Protein 8B87 (pdb70)

Foldseek 3Di:
DCQVQKDKFKFQAPVFQQWDKDFAQPHDHPDDPDRFIFTQGGHPPGRCVVRPDDGGWTWQDWQRRGRRRGGPVSVVVSVVPRPRMIITITHDDD/DCPVQKDKFKFQQDCHQQWDWDFAAPGDHPDDPDRFIFTQGGHCPGRCVVRPHDGGWTWADWQHRGRRRGGPVSVVVSRVPRPRMIIIMTHDD/DDDDDDDDD/DDDDDDDDD

Radius of gyration: 19.65 Å; Cα contacts (8 Å, |Δi|>4): 492; chains: 4; bounding box: 48×25×51 Å

Solvent-accessible surface area: 10603 Å² total; per-residue (Å²): 46,10,92,98,98,23,58,71,25,62,0,119,39,186,83,39,0,11,0,5,0,3,2,0,90,36,0,47,24,78,110,51,17,35,19,13,0,4,0,24,84,29,21,167,153,11,32,0,35,221,26,30,6,119,86,26,2,24,2,6,40,0,60,72,72,73,2,101,38,9,80,11,88,71,0,11,111,14,0,155,67,19,37,104,43,0,100,0,60,0,21,34,113,196,40,9,104,97,86,31,67,78,27,79,0,74,62,52,191,55,0,14,0,5,0,12,1,0,86,41,0,29,23,77,107,39,15,35,15,14,0,3,0,24,84,29,22,94,158,11,38,0,34,229,33,30,5,160,82,24,3,25,2,7,36,1,64,60,70,74,2,112,54,9,78,11,87,69,0,10,109,14,0,152,66,22,36,108,53,0,100,0,81,0,26,56,185,151,77,76,153,95,82,28,136,27,152,67,76,186,92,113,26,127,26

Structure (mmCIF, N/CA/C/O backbone):
data_8B87
#
_entry.id   8B87
#
_cell.length_a   74.620
_cell.length_b   31.140
_cell.length_c   91.760
_cell.angle_alpha   90.000
_cell.angle_beta   107.560
_cell.angle_gamma   90.000
#
_symmetry.space_group_name_H-M   'C 1 2 1'
#
loop_
_entity.id
_entity.type
_entity.pdbx_description
1 polymer 'Protein scribble homolog'
2 polymer 'Protein E6'
3 non-polymer beta-D-talopyranose
4 non-polymer DI(HYDROXYETHYL)ETHER
5 non-polymer 'AMMONIUM ION'
6 water water
#
loop_
_atom_site.group_PDB
_atom_site.id
_atom_site.type_symbol
_atom_site.label_atom_id
_atom_site.label_alt_id
_atom_site.label_comp_id
_atom_site.label_asym_id
_atom_site.label_entity_id
_atom_site.label_seq_id
_atom_site.pdbx_PDB_ins_code
_atom_site.Cartn_x
_atom_site.Cartn_y
_atom_site.Cartn_z
_atom_site.occupancy
_atom_site.B_iso_or_equiv
_atom_site.auth_seq_id
_atom_site.auth_comp_id
_atom_site.auth_asym_id
_atom_site.auth_atom_id
_atom_site.pdbx_PDB_model_num
ATOM 1 N N . ARG A 1 26 ? -27.59966 -4.24578 18.70047 1.000 41.80518 721 ARG A N 1
ATOM 2 C CA . ARG A 1 26 ? -27.18338 -4.51785 17.32791 1.000 47.11498 721 ARG A CA 1
ATOM 3 C C . ARG A 1 26 ? -28.37682 -4.88630 16.44911 1.000 46.60925 721 ARG A C 1
ATOM 4 O O . ARG A 1 26 ? -29.33922 -5.49207 16.92193 1.000 41.22733 721 ARG A O 1
ATOM 24 N N . ILE A 1 27 ? -28.31287 -4.51896 15.16963 1.000 43.40103 722 ILE A N 1
ATOM 25 C CA . ILE A 1 27 ? -29.33035 -4.88858 14.18548 1.000 37.39133 722 ILE A CA 1
ATOM 26 C C . ILE A 1 27 ? -28.57553 -5.44370 12.98333 1.000 43.83128 722 ILE A C 1
ATOM 27 O O . ILE A 1 27 ? -28.31593 -4.72782 12.00948 1.000 41.81413 722 ILE A O 1
ATOM 43 N N . GLU A 1 28 ? -28.29078 -6.74546 12.99892 1.000 48.89541 723 GLU A N 1
ATOM 44 C CA . GLU A 1 28 ? -27.44499 -7.30821 11.95305 1.000 49.25590 723 GLU A CA 1
ATOM 45 C C . GLU A 1 28 ? -28.16131 -7.35231 10.61110 1.000 47.34328 723 GLU A C 1
ATOM 46 O O . GLU A 1 28 ? -27.51248 -7.26324 9.56319 1.000 46.74027 723 GLU A O 1
ATOM 58 N N . GLU A 1 29 ? -29.49047 -7.46866 10.61940 1.000 42.44989 724 GLU A N 1
ATOM 59 C CA . GLU A 1 29 ? -30.23789 -7.49757 9.37000 1.000 47.50462 724 GLU A CA 1
ATOM 60 C C . GLU A 1 29 ? -30.17713 -6.16862 8.62371 1.000 44.79711 724 GLU A C 1
ATOM 61 O O . GLU A 1 29 ? -30.46294 -6.13764 7.42222 1.000 45.46996 724 GLU A O 1
ATOM 73 N N . GLU A 1 30 ? -29.80501 -5.08002 9.29923 1.000 36.54177 725 GLU A N 1
ATOM 74 C CA . GLU A 1 30 ? -29.75285 -3.75641 8.69512 1.000 36.88039 725 GLU A CA 1
ATOM 75 C C . GLU A 1 30 ? -28.33294 -3.31146 8.37051 1.000 35.53738 725 GLU A C 1
ATOM 76 O O . GLU A 1 30 ? -28.12955 -2.16147 7.96865 1.000 35.78637 725 GLU A O 1
ATOM 88 N N . GLU A 1 31 ? -27.35174 -4.18853 8.52858 1.000 32.64356 726 GLU A N 1
ATOM 89 C CA . GLU A 1 31 ? -25.97013 -3.77404 8.36932 1.000 32.33710 726 GLU A CA 1
ATOM 90 C C . GLU A 1 31 ? -25.58357 -3.74291 6.89669 1.000 32.56532 726 GLU A C 1
ATOM 91 O O . GLU A 1 31 ? -26.18960 -4.39872 6.04515 1.000 35.16954 726 GLU A O 1
ATOM 103 N N . LEU A 1 32 ? -24.56263 -2.94850 6.60706 1.000 29.95804 727 LEU A N 1
ATOM 104 C CA . LEU A 1 32 ? -24.02763 -2.79950 5.26781 1.000 30.45979 727 LEU A CA 1
ATOM 105 C C . LEU A 1 32 ? -22.64748 -3.43138 5.20303 1.000 32.54231 727 LEU A C 1
ATOM 106 O O . LEU A 1 32 ? -21.93097 -3.49769 6.20545 1.000 28.47764 727 LEU A O 1
ATOM 122 N N . THR A 1 33 ? -22.27347 -3.87338 4.00836 1.000 28.63445 728 THR A N 1
ATOM 123 C CA . THR A 1 33 ? -20.94222 -4.40264 3.74766 1.000 25.96786 728 THR A CA 1
ATOM 124 C C . THR A 1 33 ? -20.30967 -3.53610 2.67045 1.000 32.04072 728 THR A C 1
ATOM 125 O O . THR A 1 33 ? -20.83896 -3.43471 1.55739 1.000 30.13801 728 THR A O 1
ATOM 136 N N . LEU A 1 34 ? -19.20867 -2.88198 3.02370 1.000 24.40555 729 LEU A N 1
ATOM 137 C CA . LEU A 1 34 ? -18.46168 -2.01140 2.13067 1.000 30.02296 729 LEU A CA 1
ATOM 138 C C . LEU A 1 34 ? -17.04446 -2.54953 1.99541 1.000 38.98076 729 LEU A C 1
ATOM 139 O O . LEU A 1 34 ? -16.42483 -2.94092 2.98956 1.000 35.67202 729 LEU A O 1
ATOM 155 N N . THR A 1 35 ? -16.53323 -2.56652 0.76609 1.000 27.86961 730 THR A N 1
ATOM 156 C CA . THR A 1 35 ? -15.20450 -3.08826 0.46909 1.000 36.86241 730 THR A CA 1
ATOM 157 C C . THR A 1 35 ? -14.29474 -1.95074 0.02086 1.000 37.14531 730 THR A C 1
ATOM 158 O O . THR A 1 35 ? -14.51620 -1.35403 -1.03868 1.000 33.47728 730 THR A O 1
ATOM 169 N N . ILE A 1 36 ? -13.25479 -1.68294 0.80635 1.000 33.31120 731 ILE A N 1
ATOM 170 C CA . ILE A 1 36 ? -12.28134 -0.64488 0.49430 1.000 31.31513 731 ILE A CA 1
ATOM 171 C C . ILE A 1 36 ? -11.11676 -1.31978 -0.21536 1.000 35.13976 731 ILE A C 1
ATOM 172 O O . ILE A 1 36 ? -10.49648 -2.23982 0.32987 1.000 35.44812 731 ILE A O 1
ATOM 188 N N . LEU A 1 37 ? -10.81846 -0.86082 -1.42738 1.000 35.37486 732 LEU A N 1
ATOM 189 C CA . LEU A 1 37 ? -9.69293 -1.38974 -2.19544 1.000 36.01875 732 LEU A CA 1
ATOM 190 C C . LEU A 1 37 ? -8.50173 -0.48262 -1.93351 1.000 44.61746 732 LEU A C 1
ATOM 191 O O . LEU A 1 37 ? -8.35948 0.57675 -2.55167 1.000 46.58198 732 LEU A O 1
ATOM 207 N N . ARG A 1 38 ? -7.65713 -0.88434 -0.98319 1.000 50.13648 733 ARG A N 1
ATOM 208 C CA . ARG A 1 38 ? -6.46922 -0.11238 -0.65091 1.000 55.06672 733 ARG A CA 1
ATOM 209 C C . ARG A 1 38 ? -5.58234 0.01581 -1.88311 1.000 52.00451 733 ARG A C 1
ATOM 210 O O . ARG A 1 38 ? -5.33877 -0.96758 -2.58808 1.000 58.11182 733 ARG A O 1
ATOM 231 N N . GLN A 1 39 ? -5.09217 1.22224 -2.14297 1.000 55.14104 734 GLN A N 1
ATOM 232 C CA . GLN A 1 39 ? -4.23427 1.43433 -3.30613 1.000 70.79742 734 GLN A CA 1
ATOM 233 C C . GLN A 1 39 ? -2.77676 1.11986 -2.96972 1.000 63.65151 734 GLN A C 1
ATOM 234 O O . GLN A 1 39 ? -2.21053 1.67962 -2.03085 1.000 59.54553 734 GLN A O 1
ATOM 248 N N . GLY A 1 41 ? -1.19826 0.79919 1.42741 1.000 64.96664 736 GLY A N 1
ATOM 249 C CA . GLY A 1 41 ? -1.34549 1.76195 2.50154 1.000 66.60499 736 GLY A CA 1
ATOM 250 C C . GLY A 1 41 ? -2.34761 2.85585 2.18665 1.000 64.22845 736 GLY A C 1
ATOM 251 O O . GLY A 1 41 ? -2.43265 3.32467 1.05168 1.000 67.54614 736 GLY A O 1
ATOM 255 N N . GLY A 1 42 ? -3.11635 3.25561 3.19771 1.000 50.22848 737 GLY A N 1
ATOM 256 C CA . GLY A 1 42 ? -4.01577 4.38390 3.07134 1.000 43.21925 737 GLY A CA 1
ATOM 257 C C . GLY A 1 42 ? -5.46534 4.00634 2.85094 1.000 39.08546 737 GLY A C 1
ATOM 258 O O . GLY A 1 42 ? -5.86070 3.67770 1.72894 1.000 41.64484 737 GLY A O 1
ATOM 262 N N . LEU A 1 43 ? -6.27080 4.04836 3.91428 1.000 40.44050 738 LEU A N 1
ATOM 263 C CA . LEU A 1 43 ? -7.70097 3.79482 3.80297 1.000 35.05610 738 LEU A CA 1
ATOM 264 C C . LEU A 1 43 ? -8.52119 5.07403 3.71250 1.000 32.26893 738 LEU A C 1
ATOM 265 O O . LEU A 1 43 ? -9.66192 5.02916 3.23960 1.000 35.66775 738 LEU A O 1
ATOM 281 N N . GLY A 1 44 ? -7.96714 6.20424 4.13620 1.000 30.30259 739 GLY A N 1
ATOM 282 C CA . GLY A 1 44 ? -8.69163 7.45936 4.07132 1.000 26.70230 739 GLY A CA 1
ATOM 283 C C . GLY A 1 44 ? -9.81684 7.56370 5.07595 1.000 31.36572 739 GLY A C 1
ATOM 284 O O . GLY A 1 44 ? -10.90622 8.04368 4.73386 1.000 27.63642 739 GLY A O 1
ATOM 288 N N . ILE A 1 45 ? -9.58370 7.11124 6.30893 1.000 31.26528 740 ILE A N 1
ATOM 289 C CA . ILE A 1 45 ? -10.55899 7.19869 7.38432 1.000 27.76516 740 ILE A CA 1
ATOM 290 C C . ILE A 1 45 ? -9.82621 7.48397 8.68854 1.000 31.26758 740 ILE A C 1
ATOM 291 O O . ILE A 1 45 ? -8.60317 7.36696 8.78690 1.000 25.39142 740 ILE A O 1
ATOM 307 N N . SER A 1 46 ? -10.60481 7.86454 9.69224 1.000 25.31131 741 SER A N 1
ATOM 308 C CA . SER A 1 46 ? -10.17445 7.88302 11.08182 1.000 26.16379 741 SER A CA 1
ATOM 309 C C . SER A 1 46 ? -11.24072 7.15273 11.88201 1.000 31.31982 741 SER A C 1
ATOM 310 O O . SER A 1 46 ? -12.43547 7.28461 11.59521 1.000 27.66664 741 SER A O 1
ATOM 318 N N . ILE A 1 47 ? -10.80765 6.33439 12.83452 1.000 27.09371 742 ILE A N 1
ATOM 319 C CA . ILE A 1 47 ? -11.72759 5.63451 13.71898 1.000 26.13764 742 ILE A CA 1
ATOM 320 C C . ILE A 1 47 ? -11.58175 6.20182 15.12297 1.000 30.48711 742 ILE A C 1
ATOM 321 O O . ILE A 1 47 ? -10.52595 6.71780 15.50852 1.000 22.04597 742 ILE A O 1
ATOM 337 N N . ALA A 1 48 ? -12.65930 6.09190 15.89298 1.000 26.62894 743 ALA A N 1
ATOM 338 C CA . ALA A 1 48 ? -12.69249 6.57538 17.26250 1.000 32.18625 743 ALA A CA 1
ATOM 339 C C . ALA A 1 48 ? -13.54171 5.62359 18.08753 1.000 25.49765 743 ALA A C 1
ATOM 340 O O . ALA A 1 48 ? -14.37686 4.88737 17.55703 1.000 27.85782 743 ALA A O 1
ATOM 347 N N . GLY A 1 49 ? -13.30563 5.63246 19.39097 1.000 26.45868 744 GLY A N 1
ATOM 348 C CA . GLY A 1 49 ? -14.06693 4.81579 20.30638 1.000 27.42811 744 GLY A CA 1
ATOM 349 C C . GLY A 1 49 ? -13.36810 3.51802 20.65344 1.000 35.04833 744 GLY A C 1
ATOM 350 O O . GLY A 1 49 ? -12.16187 3.34492 20.46412 1.000 31.22335 744 GLY A O 1
ATOM 354 N N . GLY A 1 50 ? -14.16449 2.57651 21.15083 1.000 31.02655 745 GLY A N 1
ATOM 355 C CA . GLY A 1 50 ? -13.64155 1.29327 21.56739 1.000 33.08162 745 GLY A CA 1
ATOM 356 C C . GLY A 1 50 ? -13.97341 0.96765 23.00708 1.000 35.28427 745 GLY A C 1
ATOM 357 O O . GLY A 1 50 ? -14.28053 1.86072 23.80251 1.000 32.10354 745 GLY A O 1
ATOM 361 N N . LYS A 1 51 ? -13.91511 -0.31470 23.35043 1.000 35.09702 746 LYS A N 1
ATOM 362 C CA . LYS A 1 51 ? -14.25733 -0.74778 24.69738 1.000 36.82628 746 LYS A CA 1
ATOM 363 C C . LYS A 1 51 ? -13.37335 -0.02296 25.70264 1.000 43.06498 746 LYS A C 1
ATOM 364 O O . LYS A 1 51 ? -12.14426 -0.11634 25.63779 1.000 35.24061 746 LYS A O 1
ATOM 383 N N . GLY A 1 52 ? -13.99237 0.70291 26.63181 1.000 40.70319 747 GLY A N 1
ATOM 384 C CA . GLY A 1 52 ? -13.25331 1.41478 27.65160 1.000 45.34425 747 GLY A CA 1
ATOM 385 C C . GLY A 1 52 ? -12.77840 2.80255 27.27252 1.000 43.71967 747 GLY A C 1
ATOM 386 O O . GLY A 1 52 ? -12.32954 3.54570 28.15472 1.000 43.97684 747 GLY A O 1
ATOM 390 N N . SER A 1 53 ? -12.84389 3.17554 25.99757 1.000 35.01114 748 SER A N 1
ATOM 391 C CA . SER A 1 53 ? -12.45399 4.51503 25.59008 1.000 36.00903 748 SER A CA 1
ATOM 392 C C . SER A 1 53 ? -13.60561 5.49669 25.80544 1.000 38.71470 748 SER A C 1
ATOM 393 O O . SER A 1 53 ? -14.74462 5.11448 26.08938 1.000 35.94995 748 SER A O 1
ATOM 401 N N . THR A 1 54 ? -13.29522 6.77883 25.65991 1.000 39.03945 749 THR A N 1
ATOM 402 C CA . THR A 1 54 ? -14.32634 7.80958 25.64915 1.000 36.60625 749 THR A CA 1
ATOM 403 C C . THR A 1 54 ? -15.31154 7.51803 24.51924 1.000 34.96155 749 THR A C 1
ATOM 404 O O . THR A 1 54 ? -14.88968 7.39905 23.35913 1.000 31.74449 749 THR A O 1
ATOM 415 N N . PRO A 1 55 ? -16.60948 7.37941 24.80172 1.000 34.78509 750 PRO A N 1
ATOM 416 C CA . PRO A 1 55 ? -17.55132 6.99478 23.74058 1.000 34.31405 750 PRO A CA 1
ATOM 417 C C . PRO A 1 55 ? -17.65226 8.03933 22.63801 1.000 28.83096 750 PRO A C 1
ATOM 418 O O . PRO A 1 55 ? -17.63476 9.24556 22.88960 1.000 37.35149 750 PRO A O 1
ATOM 429 N N . TYR A 1 56 ? -17.78329 7.55521 21.40027 1.000 33.30620 751 TYR A N 1
ATOM 430 C CA . TYR A 1 56 ? -17.98856 8.45533 20.26915 1.000 35.86683 751 TYR A CA 1
ATOM 431 C C . TYR A 1 56 ? -19.32281 9.18243 20.38058 1.000 39.43052 751 TYR A C 1
ATOM 432 O O . TYR A 1 56 ? -19.42294 10.36487 20.03045 1.000 34.65577 751 TYR A O 1
ATOM 450 N N . LYS A 1 57 ? -20.35298 8.49683 20.87839 1.000 29.98728 752 LYS A N 1
ATOM 451 C CA . LYS A 1 57 ? -21.66755 9.08917 21.07575 1.000 38.13132 752 LYS A CA 1
ATOM 452 C C . LYS A 1 57 ? -22.35034 8.39862 22.24814 1.000 33.56565 752 LYS A C 1
ATOM 453 O O . LYS A 1 57 ? -22.26335 7.17549 22.38996 1.000 32.06796 752 LYS A O 1
ATOM 472 N N . GLY A 1 58 ? -23.04244 9.18641 23.06621 1.000 38.87466 753 GLY A N 1
ATOM 473 C CA . GLY A 1 58 ? -23.79463 8.62842 24.17874 1.000 43.17917 753 GLY A CA 1
ATOM 474 C C . GLY A 1 58 ? -22.96295 7.70020 25.03859 1.000 42.67165 753 GLY A C 1
ATOM 475 O O . GLY A 1 58 ? -21.86674 8.04843 25.49371 1.000 40.76276 753 GLY A O 1
ATOM 479 N N . ASP A 1 59 ? -23.50644 6.51245 25.30211 1.000 37.91428 754 ASP A N 1
ATOM 480 C CA . ASP A 1 59 ? -22.81957 5.47697 26.05931 1.000 40.94915 754 ASP A CA 1
ATOM 481 C C . ASP A 1 59 ? -22.26773 4.37788 25.16426 1.000 38.35544 754 ASP A C 1
ATOM 482 O O . ASP A 1 59 ? -21.86791 3.32323 25.66830 1.000 36.93387 754 ASP A O 1
ATOM 491 N N . ASP A 1 60 ? -22.23160 4.60362 23.85337 1.000 35.79887 755 ASP A N 1
ATOM 492 C CA . ASP A 1 60 ? -21.83628 3.57463 22.89848 1.000 33.62353 755 ASP A CA 1
ATOM 493 C C . ASP A 1 60 ? -20.31638 3.52986 22.81218 1.000 32.23025 755 ASP A C 1
ATOM 494 O O . ASP A 1 60 ? -19.68474 4.48505 22.34926 1.000 29.84551 755 ASP A O 1
ATOM 503 N N . GLU A 1 61 ? -19.73047 2.41833 23.26142 1.000 32.91127 756 GLU A N 1
ATOM 504 C CA . GLU A 1 61 ? -18.29367 2.19469 23.20817 1.000 35.71988 756 GLU A CA 1
ATOM 505 C C . GLU A 1 61 ? -17.84278 1.52508 21.91417 1.000 32.51381 756 GLU A C 1
ATOM 506 O O . GLU A 1 61 ? -16.73384 0.98109 21.86151 1.000 27.82252 756 GLU A O 1
ATOM 518 N N . GLY A 1 62 ? -18.67406 1.53646 20.88224 1.000 28.22799 757 GLY A N 1
ATOM 519 C CA . GLY A 1 62 ? -18.30917 0.89993 19.63723 1.000 33.65572 757 GLY A CA 1
ATOM 520 C C . GLY A 1 62 ? -17.24030 1.66783 18.88275 1.000 30.03664 757 GLY A C 1
ATOM 521 O O . GLY A 1 62 ? -16.87122 2.79572 19.21241 1.000 27.67603 757 GLY A O 1
ATOM 525 N N . ILE A 1 63 ? -16.73187 1.02286 17.83943 1.000 30.58126 758 ILE A N 1
ATOM 526 C CA . ILE A 1 63 ? -15.75806 1.62733 16.93853 1.000 33.18388 758 ILE A CA 1
ATOM 527 C C . ILE A 1 63 ? -16.52195 2.37973 15.85587 1.000 23.31460 758 ILE A C 1
ATOM 528 O O . ILE A 1 63 ? -17.33534 1.78662 15.13905 1.000 27.19957 758 ILE A O 1
ATOM 544 N N . PHE A 1 64 ? -16.26043 3.67965 15.72877 1.000 27.22216 759 PHE A N 1
ATOM 545 C CA . PHE A 1 64 ? -16.94626 4.52351 14.76305 1.000 23.78352 759 PHE A CA 1
ATOM 546 C C . PHE A 1 64 ? -15.96258 5.14516 13.78139 1.000 28.34800 759 PHE A C 1
ATOM 547 O O . PHE A 1 64 ? -14.81375 5.43853 14.12527 1.000 28.28429 759 PHE A O 1
ATOM 564 N N . ILE A 1 65 ? -16.43646 5.34346 12.55285 1.000 23.25813 760 ILE A N 1
ATOM 565 C CA . ILE A 1 65 ? -15.71333 6.10889 11.54289 1.000 23.83097 760 ILE A CA 1
ATOM 566 C C . ILE A 1 65 ? -15.91317 7.58428 11.87472 1.000 23.61848 760 ILE A C 1
ATOM 567 O O . ILE A 1 65 ? -17.01547 8.11708 11.72669 1.000 25.68414 760 ILE A O 1
ATOM 583 N N . SER A 1 66 ? -14.85167 8.24545 12.32539 1.000 21.42900 761 SER A N 1
ATOM 584 C CA . SER A 1 66 ? -14.94665 9.63578 12.74772 1.000 24.54491 761 SER A CA 1
ATOM 585 C C . SER A 1 66 ? -14.59019 10.61769 11.64363 1.000 25.71981 761 SER A C 1
ATOM 586 O O . SER A 1 66 ? -14.90628 11.80683 11.76604 1.000 26.85666 761 SER A O 1
ATOM 594 N N . ARG A 1 67 ? -13.92613 10.15633 10.58841 1.000 25.77285 762 ARG A N 1
ATOM 595 C CA . ARG A 1 67 ? -13.52310 11.02098 9.49153 1.000 25.59400 762 ARG A CA 1
ATOM 596 C C . ARG A 1 67 ? -13.37390 10.17602 8.23620 1.000 29.81607 762 ARG A C 1
ATOM 597 O O . ARG A 1 67 ? -13.00937 8.99885 8.30328 1.000 26.37014 762 ARG A O 1
ATOM 618 N N . VAL A 1 68 ? -13.66753 10.78997 7.09013 1.000 28.82159 763 VAL A N 1
ATOM 619 C CA . VAL A 1 68 ? -13.56864 10.13782 5.78681 1.000 32.99637 763 VAL A CA 1
ATOM 620 C C . VAL A 1 68 ? -12.96518 11.14818 4.81704 1.000 26.27637 763 VAL A C 1
ATOM 621 O O . VAL A 1 68 ? -13.51654 12.23553 4.63033 1.000 27.14475 763 VAL A O 1
ATOM 634 N N A SER A 1 69 ? -11.83692 10.79109 4.20967 0.500 27.94351 764 SER A N 1
ATOM 635 N N B SER A 1 69 ? -11.83272 10.79431 4.21243 0.500 30.01816 764 SER A N 1
ATOM 636 C CA A SER A 1 69 ? -11.17101 11.68545 3.27249 0.500 32.02733 764 SER A CA 1
ATOM 637 C CA B SER A 1 69 ? -11.16982 11.69302 3.27620 0.500 31.04742 764 SER A CA 1
ATOM 638 C C A SER A 1 69 ? -11.88211 11.65860 1.92534 0.500 28.62476 764 SER A C 1
ATOM 639 C C B SER A 1 69 ? -11.88060 11.66075 1.92849 0.500 28.91176 764 SER A C 1
ATOM 640 O O A SER A 1 69 ? -12.16512 10.58595 1.38227 0.500 30.71435 764 SER A O 1
ATOM 641 O O B SER A 1 69 ? -12.16290 10.58596 1.38908 0.500 32.29908 764 SER A O 1
ATOM 656 N N . GLU A 1 70 ? -12.16314 12.84830 1.38579 1.000 26.78964 765 GLU A N 1
ATOM 657 C CA . GLU A 1 70 ? -12.85807 12.94176 0.10641 1.000 34.11342 765 GLU A CA 1
ATOM 658 C C . GLU A 1 70 ? -12.10156 12.23553 -1.01131 1.000 31.77283 765 GLU A C 1
ATOM 659 O O . GLU A 1 70 ? -12.72121 11.73750 -1.95846 1.000 28.35521 765 GLU A O 1
ATOM 670 N N . GLU A 1 71 ? -10.77338 12.17823 -0.92672 1.000 30.21114 766 GLU A N 1
ATOM 671 C CA . GLU A 1 71 ? -9.96316 11.61082 -1.99508 1.000 32.64117 766 GLU A CA 1
ATOM 672 C C . GLU A 1 71 ? -9.51640 10.18105 -1.71865 1.000 32.39001 766 GLU A C 1
ATOM 673 O O . GLU A 1 71 ? -8.80140 9.60183 -2.54218 1.000 29.53455 766 GLU A O 1
ATOM 685 N N . GLY A 1 72 ? -9.92543 9.59483 -0.59744 1.000 30.14123 767 GLY A N 1
ATOM 686 C CA . GLY A 1 72 ? -9.46090 8.28249 -0.21781 1.000 31.08029 767 GLY A CA 1
ATOM 687 C C . GLY A 1 72 ? -10.33424 7.15423 -0.72753 1.000 29.27995 767 GLY A C 1
ATOM 688 O O . GLY A 1 72 ? -11.44972 7.36262 -1.21626 1.000 27.39839 767 GLY A O 1
ATOM 692 N N . PRO A 1 73 ? -9.83111 5.92122 -0.61306 1.000 31.34943 768 PRO A N 1
ATOM 693 C CA . PRO A 1 73 ? -10.60763 4.76843 -1.09563 1.000 28.18212 768 PRO A CA 1
ATOM 694 C C . PRO A 1 73 ? -11.85640 4.48631 -0.27680 1.000 31.65728 768 PRO A C 1
ATOM 695 O O . PRO A 1 73 ? -12.83229 3.96220 -0.82715 1.000 25.33805 768 PRO A O 1
ATOM 706 N N . ALA A 1 74 ? -11.85514 4.79404 1.02241 1.000 30.57829 769 ALA A N 1
ATOM 707 C CA . ALA A 1 74 ? -13.03390 4.51962 1.83750 1.000 24.99640 769 ALA A CA 1
ATOM 708 C C . ALA A 1 74 ? -14.23033 5.32779 1.35589 1.000 22.82170 769 ALA A C 1
ATOM 709 O O . ALA A 1 74 ? -15.35252 4.81278 1.29020 1.000 23.61624 769 ALA A O 1
ATOM 716 N N . ALA A 1 75 ? -14.01062 6.59947 1.02032 1.000 24.31274 770 ALA A N 1
ATOM 717 C CA . ALA A 1 75 ? -15.09719 7.41910 0.49950 1.000 25.05965 770 ALA A CA 1
ATOM 718 C C . ALA A 1 75 ? -15.66413 6.80873 -0.77337 1.000 28.79598 770 ALA A C 1
ATOM 719 O O . ALA A 1 75 ? -16.88533 6.76629 -0.96537 1.000 24.09704 770 ALA A O 1
ATOM 726 N N . ARG A 1 76 ? -14.78794 6.31699 -1.65146 1.000 26.90156 771 ARG A N 1
ATOM 727 C CA . ARG A 1 76 ? -15.25589 5.72143 -2.89362 1.000 31.50655 771 ARG A CA 1
ATOM 728 C C . ARG A 1 76 ? -16.03017 4.43483 -2.63925 1.000 28.86705 771 ARG A C 1
ATOM 729 O O . ARG A 1 76 ? -16.96466 4.12020 -3.38463 1.000 32.01344 771 ARG A O 1
ATOM 750 N N . ALA A 1 77 ? -15.68108 3.69560 -1.58622 1.000 28.87291 772 ALA A N 1
ATOM 751 C CA . ALA A 1 77 ? -16.36378 2.44446 -1.28162 1.000 27.44981 772 ALA A CA 1
ATOM 752 C C . ALA A 1 77 ? -17.70980 2.64473 -0.59972 1.000 31.11284 772 ALA A C 1
ATOM 753 O O . ALA A 1 77 ? -18.40728 1.65563 -0.34849 1.000 28.58969 772 ALA A O 1
ATOM 760 N N . GLY A 1 78 ? -18.09920 3.88284 -0.31479 1.000 26.72586 773 GLY A N 1
ATOM 761 C CA . GLY A 1 78 ? -19.36856 4.15961 0.31821 1.000 32.13651 773 GLY A CA 1
ATOM 762 C C . GLY A 1 78 ? -19.31854 4.32664 1.81994 1.000 26.03819 773 GLY A C 1
ATOM 763 O O . GLY A 1 78 ? -20.37633 4.31084 2.45943 1.000 22.88750 773 GLY A O 1
ATOM 767 N N . VAL A 1 79 ? -18.12863 4.48179 2.40280 1.000 21.96610 774 VAL A N 1
ATOM 768 C CA . VAL A 1 79 ? -17.98682 4.68238 3.84102 1.000 26.69048 774 VAL A CA 1
ATOM 769 C C . VAL A 1 79 ? -18.33195 6.12431 4.18278 1.000 23.81854 774 VAL A C 1
ATOM 770 O O . VAL A 1 79 ? -17.98932 7.05390 3.44338 1.000 25.24194 774 VAL A O 1
ATOM 783 N N . ARG A 1 80 ? -18.98674 6.31955 5.32324 1.000 23.30453 775 ARG A N 1
ATOM 784 C CA . ARG A 1 80 ? -19.45404 7.63198 5.73444 1.000 21.72930 775 ARG A CA 1
ATOM 785 C C . ARG A 1 80 ? -19.11132 7.87074 7.19586 1.000 25.14098 775 ARG A C 1
ATOM 786 O O . ARG A 1 80 ? -19.04562 6.93490 7.99755 1.000 24.28697 775 ARG A O 1
ATOM 807 N N . VAL A 1 81 ? -18.89138 9.14115 7.53670 1.000 21.60887 776 VAL A N 1
ATOM 808 C CA . VAL A 1 81 ? -18.70651 9.50471 8.93349 1.000 24.35527 776 VAL A CA 1
ATOM 809 C C . VAL A 1 81 ? -19.93636 9.07100 9.71808 1.000 29.75117 776 VAL A C 1
ATOM 810 O O . VAL A 1 81 ? -21.06932 9.12847 9.22110 1.000 25.43492 776 VAL A O 1
ATOM 823 N N . GLY A 1 82 ? -19.71793 8.61673 10.94791 1.000 29.57602 777 GLY A N 1
ATOM 824 C CA . GLY A 1 82 ? -20.79211 8.15904 11.79170 1.000 25.35427 777 GLY A CA 1
ATOM 825 C C . GLY A 1 82 ? -21.08212 6.67798 11.70159 1.000 30.31602 777 GLY A C 1
ATOM 826 O O . GLY A 1 82 ? -21.76803 6.14379 12.57963 1.000 26.69450 777 GLY A O 1
ATOM 830 N N . ASP A 1 83 ? -20.59492 6.00240 10.66126 1.000 29.50781 778 ASP A N 1
ATOM 831 C CA . ASP A 1 83 ? -20.78343 4.56263 10.55362 1.000 24.31074 778 ASP A CA 1
ATOM 832 C C . ASP A 1 83 ? -20.17064 3.85393 11.75523 1.000 27.71073 778 ASP A C 1
ATOM 833 O O . ASP A 1 83 ? -19.07612 4.20103 12.21007 1.000 24.25049 778 ASP A O 1
ATOM 842 N N . LYS A 1 84 ? -20.88282 2.85336 12.26795 1.000 27.49072 779 LYS A N 1
ATOM 843 C CA . LYS A 1 84 ? -20.35236 1.99132 13.31317 1.000 31.48043 779 LYS A CA 1
ATOM 844 C C . LYS A 1 84 ? -19.70993 0.77019 12.66791 1.000 24.14326 779 LYS A C 1
ATOM 845 O O . LYS A 1 84 ? -20.34088 0.08493 11.85799 1.000 23.05649 779 LYS A O 1
ATOM 864 N N . LEU A 1 85 ? -18.46386 0.50116 13.03984 1.000 24.71364 780 LEU A N 1
ATOM 865 C CA . LEU A 1 85 ? -17.69107 -0.59513 12.47219 1.000 25.36767 780 LEU A CA 1
ATOM 866 C C . LEU A 1 85 ? -17.90454 -1.84866 13.30997 1.000 29.55675 780 LEU A C 1
ATOM 867 O O . LEU A 1 85 ? -17.63665 -1.84697 14.51553 1.000 31.40599 780 LEU A O 1
ATOM 883 N N . LEU A 1 86 ? -18.36192 -2.92017 12.66921 1.000 29.79682 781 LEU A N 1
ATOM 884 C CA . LEU A 1 86 ? -18.69584 -4.15577 13.36370 1.000 29.65603 781 LEU A CA 1
ATOM 885 C C . LEU A 1 86 ? -17.84109 -5.34524 12.96427 1.000 31.83403 781 LEU A C 1
ATOM 886 O O . LEU A 1 86 ? -17.68987 -6.26898 13.76667 1.000 29.42716 781 LEU A O 1
ATOM 902 N N . GLU A 1 87 ? -17.30102 -5.36573 11.74888 1.000 34.01195 782 GLU A N 1
ATOM 903 C CA . GLU A 1 87 ? -16.41846 -6.44156 11.32643 1.000 36.19919 782 GLU A CA 1
ATOM 904 C C . GLU A 1 87 ? -15.45925 -5.91152 10.27304 1.000 35.97545 782 GLU A C 1
ATOM 905 O O . GLU A 1 87 ? -15.79144 -4.99620 9.51571 1.000 30.97767 782 GLU A O 1
ATOM 917 N N . VAL A 1 88 ? -14.26869 -6.50587 10.22657 1.000 35.41226 783 VAL A N 1
ATOM 918 C CA . VAL A 1 88 ? -13.25512 -6.17217 9.23068 1.000 37.31180 783 VAL A CA 1
ATOM 919 C C . VAL A 1 88 ? -12.59401 -7.47465 8.79651 1.000 41.25258 783 VAL A C 1
ATOM 920 O O . VAL A 1 88 ? -11.83353 -8.07256 9.56608 1.000 44.72292 783 VAL A O 1
ATOM 933 N N . ASN A 1 89 ? -12.89353 -7.92308 7.57714 1.000 43.24801 784 ASN A N 1
ATOM 934 C CA . ASN A 1 89 ? -12.30012 -9.13496 7.01172 1.000 42.34883 784 ASN A CA 1
ATOM 935 C C . ASN A 1 89 ? -12.40745 -10.30711 7.98411 1.000 46.13832 784 ASN A C 1
ATOM 936 O O . ASN A 1 89 ? -11.42092 -10.96577 8.32075 1.000 46.99183 784 ASN A O 1
ATOM 947 N N . GLY A 1 90 ? -13.63191 -10.56051 8.44526 1.000 44.86866 785 GLY A N 1
ATOM 948 C CA . GLY A 1 90 ? -13.90468 -11.66278 9.33789 1.000 49.08656 785 GLY A CA 1
ATOM 949 C C . GLY A 1 90 ? -13.64927 -11.38792 10.80210 1.000 54.35157 785 GLY A C 1
ATOM 950 O O . GLY A 1 90 ? -14.13972 -12.14084 11.65236 1.000 65.53757 785 GLY A O 1
ATOM 954 N N . VAL A 1 91 ? -12.90376 -10.33672 11.12950 1.000 48.70937 786 VAL A N 1
ATOM 955 C CA . VAL A 1 91 ? -12.58768 -10.01390 12.51723 1.000 42.54692 786 VAL A CA 1
ATOM 956 C C . VAL A 1 91 ? -13.76349 -9.26047 13.12730 1.000 44.45605 786 VAL A C 1
ATOM 957 O O . VAL A 1 91 ? -14.10658 -8.16085 12.68188 1.000 42.15011 786 VAL A O 1
ATOM 970 N N . ALA A 1 92 ? -14.37788 -9.84673 14.15268 1.000 49.65213 787 ALA A N 1
ATOM 971 C CA . ALA A 1 92 ? -15.50334 -9.21260 14.82604 1.000 45.73566 787 ALA A CA 1
ATOM 972 C C . ALA A 1 92 ? -15.00330 -8.10517 15.74494 1.000 41.46357 787 ALA A C 1
ATOM 973 O O . ALA A 1 92 ? -14.09343 -8.32034 16.55218 1.000 42.63256 787 ALA A O 1
ATOM 980 N N . LEU A 1 93 ? -15.59199 -6.91591 15.61178 1.000 39.54173 788 LEU A N 1
ATOM 981 C CA . LEU A 1 93 ? -15.19247 -5.75231 16.39179 1.000 40.21764 788 LEU A CA 1
ATOM 982 C C . LEU A 1 93 ? -16.28129 -5.28412 17.34969 1.000 40.15551 788 LEU A C 1
ATOM 983 O O . LEU A 1 93 ? -16.15923 -4.19824 17.92571 1.000 41.75976 788 LEU A O 1
ATOM 999 N N . GLN A 1 94 ? -17.34364 -6.06535 17.52664 1.000 38.18546 789 GLN A N 1
ATOM 1000 C CA . GLN A 1 94 ? -18.38498 -5.71160 18.48336 1.000 47.14990 789 GLN A CA 1
ATOM 1001 C C . GLN A 1 94 ? -17.83360 -5.83900 19.89864 1.000 39.81814 789 GLN A C 1
ATOM 1002 O O . GLN A 1 94 ? -17.43356 -6.92951 20.31987 1.000 50.51859 789 GLN A O 1
ATOM 1016 N N . GLY A 1 95 ? -17.80108 -4.72642 20.62855 1.000 39.37951 790 GLY A N 1
ATOM 1017 C CA . GLY A 1 95 ? -17.22761 -4.73420 21.95951 1.000 39.69873 790 GLY A CA 1
ATOM 1018 C C . GLY A 1 95 ? -15.71782 -4.79887 21.99802 1.000 41.56664 790 GLY A C 1
ATOM 1019 O O . GLY A 1 95 ? -15.14868 -5.18441 23.02166 1.000 39.86116 790 GLY A O 1
ATOM 1023 N N . ALA A 1 96 ? -15.04803 -4.42626 20.91365 1.000 38.13772 791 ALA A N 1
ATOM 1024 C CA . ALA A 1 96 ? -13.59752 -4.50659 20.83864 1.000 40.78827 791 ALA A CA 1
ATOM 1025 C C . ALA A 1 96 ? -12.95704 -3.23209 21.37283 1.000 36.10899 791 ALA A C 1
ATOM 1026 O O . ALA A 1 96 ? -13.57032 -2.16132 21.38473 1.000 31.60247 791 ALA A O 1
ATOM 1033 N N . GLU A 1 97 ? -11.71819 -3.36459 21.83909 1.000 32.93497 792 GLU A N 1
ATOM 1034 C CA . GLU A 1 97 ? -10.93114 -2.20675 22.22889 1.000 31.26109 792 GLU A CA 1
ATOM 1035 C C . GLU A 1 97 ? -10.41988 -1.48166 20.98520 1.000 36.10003 792 GLU A C 1
ATOM 1036 O O . GLU A 1 97 ? -10.32462 -2.05397 19.89531 1.000 29.54068 792 GLU A O 1
ATOM 1048 N N . HIS A 1 98 ? -10.07749 -0.20342 21.16673 1.000 31.15552 793 HIS A N 1
ATOM 1049 C CA . HIS A 1 98 ? -9.65630 0.62688 20.04188 1.000 31.43282 793 HIS A CA 1
ATOM 1050 C C . HIS A 1 98 ? -8.51368 -0.01717 19.26546 1.000 32.97889 793 HIS A C 1
ATOM 1051 O O . HIS A 1 98 ? -8.54110 -0.07572 18.03141 1.000 31.32006 793 HIS A O 1
ATOM 1065 N N . HIS A 1 99 ? -7.49412 -0.50651 19.97480 1.000 39.08180 794 HIS A N 1
ATOM 1066 C CA . HIS A 1 99 ? -6.32167 -1.04360 19.29252 1.000 37.85742 794 HIS A CA 1
ATOM 1067 C C . HIS A 1 99 ? -6.65709 -2.29554 18.49156 1.000 39.71687 794 HIS A C 1
ATOM 1068 O O . HIS A 1 99 ? -5.98877 -2.58572 17.49290 1.000 34.58732 794 HIS A O 1
ATOM 1082 N N . GLU A 1 100 ? -7.67121 -3.05368 18.91468 1.000 36.22462 795 GLU A N 1
ATOM 1083 C CA . GLU A 1 100 ? -8.05697 -4.24839 18.16964 1.000 39.53223 795 GLU A CA 1
ATOM 1084 C C . GLU A 1 100 ? -8.59083 -3.88778 16.78812 1.000 41.40040 795 GLU A C 1
ATOM 1085 O O . GLU A 1 100 ? -8.29952 -4.57813 15.80341 1.000 38.15689 795 GLU A O 1
ATOM 1097 N N . ALA A 1 101 ? -9.37138 -2.81220 16.69191 1.000 34.09556 796 ALA A N 1
ATOM 1098 C CA . ALA A 1 101 ? -9.82808 -2.35911 15.38331 1.000 37.15509 796 ALA A CA 1
ATOM 1099 C C . ALA A 1 101 ? -8.65900 -1.86476 14.54113 1.000 36.69789 796 ALA A C 1
ATOM 1100 O O . ALA A 1 101 ? -8.56778 -2.17783 13.34841 1.000 32.55161 796 ALA A O 1
ATOM 1107 N N . VAL A 1 102 ? -7.74586 -1.10546 15.15021 1.000 33.77385 797 VAL A N 1
ATOM 1108 C CA . VAL A 1 102 ? -6.59312 -0.59304 14.41519 1.000 30.16081 797 VAL A CA 1
ATOM 1109 C C . VAL A 1 102 ? -5.78597 -1.74408 13.83210 1.000 35.37717 797 VAL A C 1
ATOM 1110 O O . VAL A 1 102 ? -5.40624 -1.72856 12.65547 1.000 34.34479 797 VAL A O 1
ATOM 1123 N N . GLU A 1 103 ? -5.50624 -2.75866 14.65085 1.000 34.36658 798 GLU A N 1
ATOM 1124 C CA . GLU A 1 103 ? -4.71720 -3.89006 14.17712 1.000 38.13901 798 GLU A CA 1
ATOM 1125 C C . GLU A 1 103 ? -5.45782 -4.66387 13.09318 1.000 41.72848 798 GLU A C 1
ATOM 1126 O O . GLU A 1 103 ? -4.84014 -5.15116 12.13918 1.000 41.57039 798 GLU A O 1
ATOM 1138 N N . ALA A 1 104 ? -6.78152 -4.78222 13.21482 1.000 37.23237 799 ALA A N 1
ATOM 1139 C CA . ALA A 1 104 ? -7.54977 -5.47982 12.18942 1.000 39.55694 799 ALA A CA 1
ATOM 1140 C C . ALA A 1 104 ? -7.52070 -4.71938 10.86974 1.000 38.89735 799 ALA A C 1
ATOM 1141 O O . ALA A 1 104 ? -7.41779 -5.32734 9.79832 1.000 44.69420 799 ALA A O 1
ATOM 1148 N N . LEU A 1 105 ? -7.60082 -3.38912 10.92747 1.000 34.12279 800 LEU A N 1
ATOM 1149 C CA . LEU A 1 105 ? -7.59233 -2.58487 9.71236 1.000 33.27983 800 LEU A CA 1
ATOM 1150 C C . LEU A 1 105 ? -6.19993 -2.46368 9.10661 1.000 41.01061 800 LEU A C 1
ATOM 1151 O O . LEU A 1 105 ? -6.06818 -2.41831 7.87896 1.000 35.39738 800 LEU A O 1
ATOM 1167 N N . ARG A 1 106 ? -5.15424 -2.40230 9.93405 1.000 39.27953 801 ARG A N 1
ATOM 1168 C CA . ARG A 1 106 ? -3.80892 -2.25719 9.38741 1.000 42.90422 801 ARG A CA 1
ATOM 1169 C C . ARG A 1 106 ? -3.33987 -3.53078 8.69421 1.000 47.19007 801 ARG A C 1
ATOM 1170 O O . ARG A 1 106 ? -2.54883 -3.46207 7.74649 1.000 51.79590 801 ARG A O 1
ATOM 1191 N N . GLY A 1 107 ? -3.80628 -4.69182 9.14836 1.000 47.39504 802 GLY A N 1
ATOM 1192 C CA . GLY A 1 107 ? -3.41129 -5.95445 8.55632 1.000 52.66241 802 GLY A CA 1
ATOM 1193 C C . GLY A 1 107 ? -4.49073 -6.56918 7.68945 1.000 55.42757 802 GLY A C 1
ATOM 1194 O O . GLY A 1 107 ? -4.48338 -7.77929 7.44407 1.000 59.17825 802 GLY A O 1
ATOM 1198 N N . ALA A 1 108 ? -5.42782 -5.74318 7.21794 1.000 49.29683 803 ALA A N 1
ATOM 1199 C CA . ALA A 1 108 ? -6.55843 -6.26617 6.45796 1.000 50.77261 803 ALA A CA 1
ATOM 1200 C C . ALA A 1 108 ? -6.14153 -6.71419 5.06214 1.000 59.91228 803 ALA A C 1
ATOM 1201 O O . ALA A 1 108 ? -6.64871 -7.72021 4.55193 1.000 64.76728 803 ALA A O 1
ATOM 1208 N N . GLY A 1 109 ? -5.23705 -5.98296 4.42815 1.000 50.01328 804 GLY A N 1
ATOM 1209 C CA . GLY A 1 109 ? -4.76855 -6.30798 3.10051 1.000 45.34165 804 GLY A CA 1
ATOM 1210 C C . GLY A 1 109 ? -5.22173 -5.30325 2.06000 1.000 42.53922 804 GLY A C 1
ATOM 1211 O O . GLY A 1 109 ? -5.63898 -4.18236 2.36404 1.000 40.35305 804 GLY A O 1
ATOM 1215 N N . THR A 1 110 ? -5.13244 -5.72497 0.79620 1.000 45.43462 805 THR A N 1
ATOM 1216 C CA . THR A 1 110 ? -5.48523 -4.83616 -0.30472 1.000 37.84375 805 THR A CA 1
ATOM 1217 C C . THR A 1 110 ? -6.98452 -4.56730 -0.35741 1.000 41.51811 805 THR A C 1
ATOM 1218 O O . THR A 1 110 ? -7.40249 -3.47609 -0.76176 1.000 36.68626 805 THR A O 1
ATOM 1229 N N . ALA A 1 111 ? -7.80264 -5.53820 0.03886 1.000 40.03494 806 ALA A N 1
ATOM 1230 C CA . ALA A 1 111 ? -9.25275 -5.39604 0.05825 1.000 41.43336 806 ALA A CA 1
ATOM 1231 C C . ALA A 1 111 ? -9.72900 -5.49419 1.49930 1.000 36.81595 806 ALA A C 1
ATOM 1232 O O . ALA A 1 111 ? -9.51237 -6.51586 2.15980 1.000 39.27826 806 ALA A O 1
ATOM 1239 N N . VAL A 1 112 ? -10.39313 -4.44668 1.97340 1.000 34.01159 807 VAL A N 1
ATOM 1240 C CA . VAL A 1 112 ? -10.84632 -4.35249 3.35482 1.000 31.97004 807 VAL A CA 1
ATOM 1241 C C . VAL A 1 112 ? -12.36846 -4.41083 3.33086 1.000 32.38637 807 VAL A C 1
ATOM 1242 O O . VAL A 1 112 ? -13.04084 -3.41052 3.05662 1.000 29.28029 807 VAL A O 1
ATOM 1255 N N . GLN A 1 113 ? -12.91636 -5.58596 3.62764 1.000 31.19346 808 GLN A N 1
ATOM 1256 C CA . GLN A 1 113 ? -14.36049 -5.78737 3.69589 1.000 30.11922 808 GLN A CA 1
ATOM 1257 C C . GLN A 1 113 ? -14.82427 -5.42250 5.10207 1.000 36.51374 808 GLN A C 1
ATOM 1258 O O . GLN A 1 113 ? -14.50913 -6.12020 6.07233 1.000 32.69288 808 GLN A O 1
ATOM 1272 N N . MET A 1 114 ? -15.58364 -4.33564 5.20650 1.000 26.18491 809 MET A N 1
ATOM 1273 C CA . MET A 1 114 ? -16.06756 -3.83308 6.48107 1.000 31.52928 809 MET A CA 1
ATOM 1274 C C . MET A 1 114 ? -17.58076 -3.96044 6.54571 1.000 29.97847 809 MET A C 1
ATOM 1275 O O . MET A 1 114 ? -18.28238 -3.60396 5.59278 1.000 31.08149 809 MET A O 1
ATOM 1289 N N . ARG A 1 115 ? -18.07271 -4.46289 7.67248 1.000 29.73601 810 ARG A N 1
ATOM 1290 C CA . ARG A 1 115 ? -19.49719 -4.49510 7.96925 1.000 25.80577 810 ARG A CA 1
ATOM 1291 C C . ARG A 1 115 ? -19.78057 -3.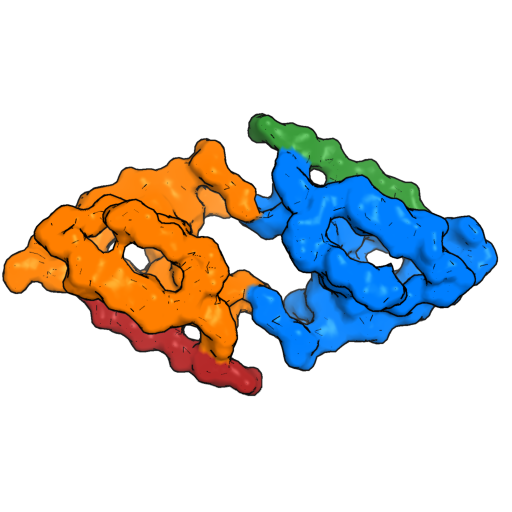34066 8.92093 1.000 34.08578 810 ARG A C 1
ATOM 1292 O O . ARG A 1 115 ? -19.14470 -3.23296 9.97475 1.000 30.19034 810 ARG A O 1
ATOM 1313 N N . VAL A 1 116 ? -20.71635 -2.47216 8.53922 1.000 26.09829 811 VAL A N 1
ATOM 1314 C CA . VAL A 1 116 ? -21.02560 -1.28631 9.32475 1.000 26.93500 811 VAL A CA 1
ATOM 1315 C C . VAL A 1 116 ? -22.52674 -1.20337 9.54579 1.000 29.40224 811 VAL A C 1
ATOM 1316 O O . VAL A 1 116 ? -23.32035 -1.87592 8.87967 1.000 26.74691 811 VAL A O 1
ATOM 1329 N N . TRP A 1 117 ? -22.91242 -0.35394 10.49519 1.000 29.05037 812 TRP A N 1
ATOM 1330 C CA . TRP A 1 117 ? -24.30993 -0.02477 10.73597 1.000 30.31838 812 TRP A CA 1
ATOM 1331 C C . TRP A 1 117 ? -24.44222 1.49264 10.75014 1.000 28.89787 812 TRP A C 1
ATOM 1332 O O . TRP A 1 117 ? -23.65158 2.17957 11.40699 1.000 23.43356 812 TRP A O 1
ATOM 1353 N N . ARG A 1 118 ? -25.41712 2.01230 10.00801 1.000 24.58245 813 ARG A N 1
ATOM 1354 C CA . ARG A 1 118 ? -25.74269 3.42898 10.03770 1.000 25.43428 813 ARG A CA 1
ATOM 1355 C C . ARG A 1 118 ? -27.24602 3.58489 10.20977 1.000 31.30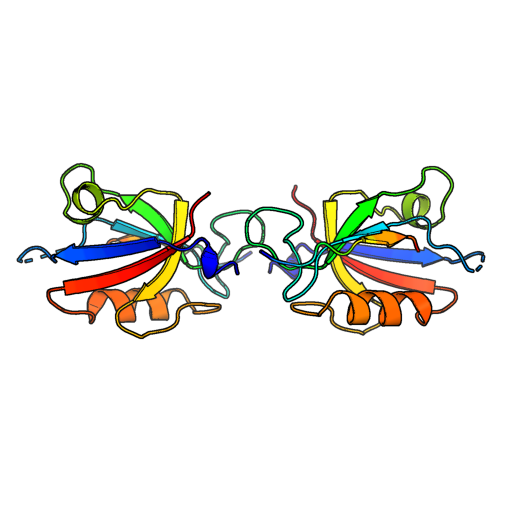303 813 ARG A C 1
ATOM 1356 O O . ARG A 1 118 ? -28.02525 2.68070 9.89783 1.000 34.90490 813 ARG A O 1
ATOM 1377 N N . GLU A 1 119 ? -27.64846 4.76983 10.65609 1.000 36.97188 814 GLU A N 1
ATOM 1378 C CA . GLU A 1 119 ? -29.05126 5.06664 10.90562 1.000 48.65313 814 GLU A CA 1
ATOM 1379 C C . GLU A 1 119 ? -29.72674 5.55100 9.63178 1.000 55.80179 814 GLU A C 1
ATOM 1380 O O . GLU A 1 119 ? -29.15127 6.32674 8.86367 1.000 54.16578 814 GLU A O 1
ATOM 1392 N N . ARG A 1 120 ? -30.95218 5.08370 9.41380 1.000 64.06628 815 ARG A N 1
ATOM 1393 C CA . ARG A 1 120 ? -31.72541 5.46749 8.23948 1.000 66.13993 815 ARG A CA 1
ATOM 1394 C C . ARG A 1 120 ? -33.19194 5.65503 8.60853 1.000 72.26514 815 ARG A C 1
ATOM 1395 O O . ARG A 1 120 ? -33.77763 4.82034 9.29779 1.000 83.49380 815 ARG A O 1
ATOM 1405 N N . ARG B 1 26 ? -21.02636 1.24687 27.70350 1.000 50.38525 721 ARG B N 1
ATOM 1406 C CA . ARG B 1 26 ? -21.50949 1.57434 29.04014 1.000 64.42772 721 ARG B CA 1
ATOM 1407 C C . ARG B 1 26 ? -20.61187 2.61950 29.69707 1.000 65.38351 721 ARG B C 1
ATOM 1408 O O . ARG B 1 26 ? -19.40676 2.65829 29.44827 1.000 66.00674 721 ARG B O 1
ATOM 1428 N N . ILE B 1 27 ? -21.21084 3.47025 30.52958 1.000 56.48456 722 ILE B N 1
ATOM 1429 C CA . ILE B 1 27 ? -20.48455 4.47971 31.29936 1.000 62.82996 722 ILE B CA 1
ATOM 1430 C C . ILE B 1 27 ? -20.98255 4.38067 32.74088 1.000 62.07752 722 ILE B C 1
ATOM 1431 O O . ILE B 1 27 ? -21.95930 5.03389 33.11880 1.000 62.39942 722 ILE B O 1
ATOM 1447 N N . GLU B 1 28 ? -20.30998 3.56767 33.55862 1.000 70.70696 723 GLU B N 1
ATOM 1448 C CA . GLU B 1 28 ? -20.78310 3.36028 34.92403 1.000 73.01321 723 GLU B CA 1
ATOM 1449 C C . GLU B 1 28 ? -20.55688 4.59175 35.79176 1.000 66.26999 723 GLU B C 1
ATOM 1450 O O . GLU B 1 28 ? -21.31391 4.82882 36.73899 1.000 72.52585 723 GLU B O 1
ATOM 1462 N N . GLU B 1 29 ? -19.52983 5.38596 35.48347 1.000 71.23982 724 GLU B N 1
ATOM 1463 C CA . GLU B 1 29 ? -19.26050 6.59140 36.25590 1.000 70.53378 724 GLU B CA 1
ATOM 1464 C C . GLU B 1 29 ? -20.35265 7.64394 36.09519 1.000 71.36503 724 GLU B C 1
ATOM 1465 O O . GLU B 1 29 ? -20.43124 8.56371 36.91641 1.000 67.19529 724 GLU B O 1
ATOM 1477 N N . GLU B 1 30 ? -21.18967 7.53345 35.06364 1.000 71.26770 725 GLU B N 1
ATOM 1478 C CA . GLU B 1 30 ? -22.24285 8.50318 34.79524 1.000 67.28014 725 GLU B CA 1
ATOM 1479 C C . GLU B 1 30 ? -23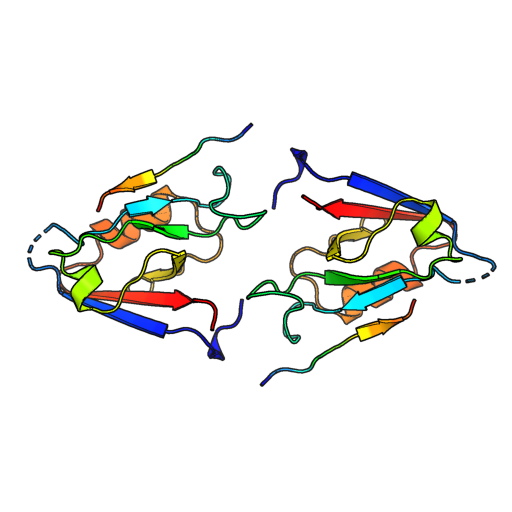.63402 7.99542 35.17232 1.000 66.91973 725 GLU B C 1
ATOM 1480 O O . GLU B 1 30 ? -24.62563 8.67617 34.89082 1.000 63.46069 725 GLU B O 1
ATOM 1492 N N . GLU B 1 31 ? -23.73351 6.82693 35.80279 1.000 58.45346 726 GLU B N 1
ATOM 1493 C CA . GLU B 1 31 ? -25.03113 6.21460 36.05031 1.000 51.15015 726 GLU B CA 1
ATOM 1494 C C . GLU B 1 31 ? -25.69009 6.77786 37.30855 1.000 56.75290 726 GLU B C 1
ATOM 1495 O O . GLU B 1 31 ? -25.03168 7.29697 38.21477 1.000 54.70272 726 GLU B O 1
ATOM 1507 N N . LEU B 1 32 ? -27.01762 6.66895 37.34558 1.000 62.55104 727 LEU B N 1
ATOM 1508 C CA . LEU B 1 32 ? -27.83226 7.07676 38.47970 1.000 67.24307 727 LEU B CA 1
ATOM 1509 C C . LEU B 1 32 ? -28.45901 5.84725 39.12582 1.000 61.14424 727 LEU B C 1
ATOM 1510 O O . LEU B 1 32 ? -28.67223 4.82573 38.46744 1.000 62.62826 727 LEU B O 1
ATOM 1526 N N . THR B 1 33 ? -28.75483 5.95237 40.41979 1.000 65.43909 728 THR B N 1
ATOM 1527 C CA . THR B 1 33 ? -29.45194 4.90394 41.15558 1.000 62.77456 728 THR B CA 1
ATOM 1528 C C . THR B 1 33 ? -30.72134 5.48667 41.75911 1.000 72.82580 728 THR B C 1
ATOM 1529 O O . THR B 1 33 ? -30.65563 6.39029 42.60058 1.000 63.45519 728 THR B O 1
ATOM 1540 N N . LEU B 1 34 ? -31.86722 4.96427 41.33519 1.000 67.36518 729 LEU B N 1
ATOM 1541 C CA . LEU B 1 34 ? -33.16862 5.40245 41.81570 1.000 68.69137 729 LEU B CA 1
ATOM 1542 C C . LEU B 1 34 ? -33.87755 4.22592 42.47013 1.000 74.97174 729 LEU B C 1
ATOM 1543 O O . LEU B 1 34 ? -33.84171 3.10327 41.95541 1.000 71.32492 729 LEU B O 1
ATOM 1559 N N . THR B 1 35 ? -34.51266 4.48593 43.60961 1.000 70.20315 730 THR B N 1
ATOM 1560 C CA . THR B 1 35 ? -35.1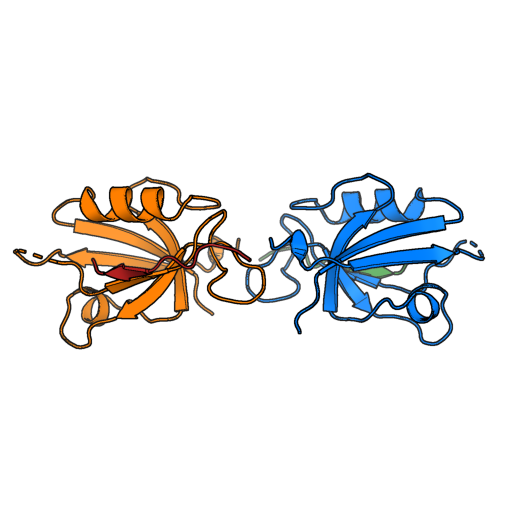9989 3.46095 44.38480 1.000 70.83313 730 THR B CA 1
ATOM 1561 C C . THR B 1 35 ? -36.69750 3.73191 44.33141 1.000 72.35749 730 THR B C 1
ATOM 1562 O O . THR B 1 35 ? -37.16322 4.76626 44.82176 1.000 69.80063 730 THR B O 1
ATOM 1573 N N . ILE B 1 36 ? -37.44095 2.80522 43.73322 1.000 71.96633 731 ILE B N 1
ATOM 1574 C CA . ILE B 1 36 ? -38.88910 2.90458 43.59712 1.000 60.61909 731 ILE B CA 1
ATOM 1575 C C . ILE B 1 36 ? -39.54618 2.08522 44.69925 1.000 70.96310 731 ILE B C 1
ATOM 1576 O O . ILE B 1 36 ? -39.21646 0.90766 44.89064 1.000 67.78492 731 ILE B O 1
ATOM 1592 N N . LEU B 1 37 ? -40.46195 2.71012 45.43408 1.000 73.50841 732 LEU B N 1
ATOM 1593 C CA . LEU B 1 37 ? -41.21855 2.04454 46.49363 1.000 77.91841 732 LEU B CA 1
ATOM 1594 C C . LEU B 1 37 ? -42.50242 1.51049 45.86974 1.000 79.28478 732 LEU B C 1
ATOM 1595 O O . LEU B 1 37 ? -43.45923 2.25909 45.65757 1.000 78.67572 732 LEU B O 1
ATOM 1599 N N . ARG B 1 38 ? -42.52223 0.21088 45.56761 1.000 78.74807 733 ARG B N 1
ATOM 1600 C CA . ARG B 1 38 ? -43.67021 -0.39191 44.90126 1.000 77.06684 733 ARG B CA 1
ATOM 1601 C C . ARG B 1 38 ? -44.95165 -0.11992 45.67565 1.000 85.99355 733 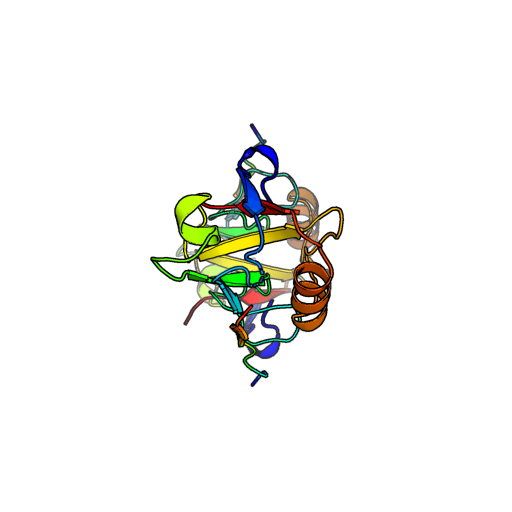ARG B C 1
ATOM 1602 O O . ARG B 1 38 ? -44.98813 -0.21256 46.90498 1.000 85.78462 733 ARG B O 1
ATOM 1623 N N . GLN B 1 39 ? -46.00366 0.23279 44.93872 1.000 91.77512 734 GLN B N 1
ATOM 1624 C CA . GLN B 1 39 ? -47.28834 0.55675 45.53981 1.000 93.45697 734 GLN B CA 1
ATOM 1625 C C . GLN B 1 39 ? -48.10277 -0.70496 45.79267 1.000 93.50462 734 GLN B C 1
ATOM 1626 O O . GLN B 1 39 ? -48.12311 -1.62719 44.97236 1.000 86.95730 734 GLN B O 1
ATOM 1630 N N . THR B 1 40 ? -48.78139 -0.73438 46.93633 1.000 98.74466 735 THR B N 1
ATOM 1631 C CA . THR B 1 40 ? -49.59402 -1.88029 47.32863 1.000 105.46722 735 THR B CA 1
ATOM 1632 C C . THR B 1 40 ? -50.92874 -1.88511 46.59000 1.000 95.38532 735 THR B C 1
ATOM 1633 O O . THR B 1 40 ? -51.14833 -2.69399 45.68846 1.000 84.96188 735 THR B O 1
ATOM 1644 N N . GLY B 1 42 ? -48.31843 -0.82136 41.60335 1.000 68.08764 737 GLY B N 1
ATOM 1645 C CA . GLY B 1 42 ? -47.17470 -1.30727 40.85475 1.000 62.75832 737 GLY B CA 1
ATOM 1646 C C . GLY B 1 42 ? -45.99908 -0.35006 40.88624 1.000 68.63508 737 GLY B C 1
ATOM 1647 O O . GLY B 1 42 ? -45.80448 0.37110 41.86488 1.000 72.97340 737 GLY B O 1
ATOM 1650 N N . LEU B 1 43 ? -45.21286 -0.34085 39.80728 1.000 64.61747 738 LEU B N 1
ATOM 1651 C CA . LEU B 1 43 ? -44.07841 0.56500 39.68558 1.000 59.95431 738 LEU B CA 1
ATOM 1652 C C . LEU B 1 43 ? -44.38728 1.81702 38.87576 1.000 59.48331 738 LEU B C 1
ATOM 1653 O O . LEU B 1 43 ? -43.65729 2.80669 38.99567 1.000 56.33959 738 LEU B O 1
ATOM 1669 N N . GLY B 1 44 ? -45.43541 1.80051 38.06025 1.000 58.34862 739 GLY B N 1
ATOM 1670 C CA . GLY B 1 44 ? -45.78738 2.97075 37.27607 1.000 61.76867 739 GLY B CA 1
ATOM 1671 C C . GLY B 1 44 ? -44.83441 3.26006 36.13778 1.000 59.39454 739 GLY B C 1
ATOM 1672 O O . GLY B 1 44 ? -44.49317 4.42584 35.89960 1.000 61.19593 739 GLY B O 1
ATOM 1676 N N . ILE B 1 45 ? -44.39574 2.22694 35.42198 1.000 56.75919 740 ILE B N 1
ATOM 1677 C CA . ILE B 1 45 ? -43.49916 2.38666 34.28807 1.000 51.84467 740 ILE B CA 1
ATOM 1678 C C . ILE B 1 45 ? -43.87851 1.37805 33.21283 1.000 50.48238 740 ILE B C 1
ATOM 1679 O O . ILE B 1 45 ? -44.65245 0.44580 33.43958 1.000 53.38790 740 ILE B O 1
ATOM 1695 N N . SER B 1 46 ? -43.32968 1.59629 32.02421 1.000 51.62224 741 SER B N 1
ATOM 1696 C CA . SER B 1 46 ? -43.32119 0.61139 30.95448 1.000 46.69272 741 SER B CA 1
ATOM 1697 C C . SER B 1 46 ? -41.89598 0.51281 30.43627 1.000 42.85152 741 SER B C 1
ATOM 1698 O O . SER B 1 46 ? -41.20697 1.52925 30.30178 1.000 44.34494 741 SER B O 1
ATOM 1706 N N . ILE B 1 47 ? -41.44866 -0.70976 30.17618 1.000 40.21799 742 ILE B N 1
ATOM 1707 C CA . ILE B 1 47 ? -40.13231 -0.94240 29.60161 1.000 34.48022 742 ILE B CA 1
ATOM 1708 C C . ILE B 1 47 ? -40.31791 -1.44269 28.17642 1.000 36.14591 742 ILE B C 1
ATOM 1709 O O . ILE B 1 47 ? -41.36164 -2.00001 27.81532 1.000 34.16679 742 ILE B O 1
ATOM 1725 N N . ALA B 1 48 ? -39.30007 -1.20660 27.35487 1.000 30.71908 743 ALA B N 1
ATOM 1726 C CA . ALA B 1 48 ? -39.30645 -1.64256 25.96881 1.000 36.51602 743 ALA B CA 1
ATOM 1727 C C . ALA B 1 48 ? -37.88515 -2.01377 25.57973 1.000 30.81631 743 ALA B C 1
ATOM 1728 O O . ALA B 1 48 ? -36.91629 -1.56909 26.20073 1.000 35.02332 743 ALA B O 1
ATOM 1735 N N . GLY B 1 49 ? -37.77395 -2.84221 24.55084 1.000 30.41532 744 GLY B N 1
ATOM 1736 C CA . GLY B 1 49 ? -36.48980 -3.24537 24.02316 1.000 34.52971 744 GLY B CA 1
ATOM 1737 C C . GLY B 1 49 ? -36.02724 -4.58489 24.55702 1.000 32.01857 744 GLY B C 1
ATOM 1738 O O . GLY B 1 49 ? -36.80496 -5.40096 25.05660 1.000 32.93332 744 GLY B O 1
ATOM 1742 N N . GLY B 1 50 ? -34.72288 -4.81585 24.42230 1.000 36.45195 745 GLY B N 1
ATOM 1743 C CA . GLY B 1 50 ? -34.12193 -6.05768 24.86519 1.000 33.17781 745 GLY B CA 1
ATOM 1744 C C . GLY B 1 50 ? -33.44217 -6.80493 23.73634 1.000 36.32485 745 GLY B C 1
ATOM 1745 O O . GLY B 1 50 ? -33.75663 -6.58086 22.56353 1.000 31.19197 745 GLY B O 1
ATOM 1749 N N . LYS B 1 51 ? -32.51116 -7.69569 24.07659 1.000 40.58347 746 LYS B N 1
ATOM 1750 C CA . LYS B 1 51 ? -31.79793 -8.47061 23.06696 1.000 44.98181 746 LYS B CA 1
ATOM 1751 C C . LYS B 1 51 ? -32.76958 -9.27584 22.21484 1.000 40.48171 746 LYS B C 1
ATOM 1752 O O . LYS B 1 51 ? -33.58676 -10.04162 22.73385 1.000 42.64943 746 LYS B O 1
ATOM 1771 N N . GLY B 1 52 ? -32.67796 -9.09376 20.89754 1.000 37.65373 747 GLY B N 1
ATOM 1772 C CA . GLY B 1 52 ? -33.54267 -9.77345 19.96140 1.000 38.66550 747 GLY B CA 1
ATOM 1773 C C . GLY B 1 52 ? -34.84417 -9.06071 19.67405 1.000 39.08351 747 GLY B C 1
ATOM 1774 O O . GLY B 1 52 ? -35.56642 -9.46955 18.75497 1.000 39.55584 747 GLY B O 1
ATOM 1778 N N A SER B 1 53 ? -35.16802 -8.01426 20.42491 0.500 37.07501 748 SER B N 1
ATOM 1779 N N B SER B 1 53 ? -35.16800 -8.01424 20.42490 0.500 37.07519 748 SER B N 1
ATOM 1780 C CA A SER B 1 53 ? -36.38617 -7.24685 20.22534 0.500 35.63029 748 SER B CA 1
ATOM 1781 C CA B SER B 1 53 ? -36.38615 -7.24682 20.22537 0.500 35.63099 748 SER B CA 1
ATOM 1782 C C A SER B 1 53 ? -36.10306 -6.02593 19.35715 0.500 36.60854 748 SER B C 1
ATOM 1783 C C B SER B 1 53 ? -36.10305 -6.02581 19.35731 0.500 36.60822 748 SER B C 1
ATOM 1784 O O A SER B 1 53 ? -34.95335 -5.65679 19.10725 0.500 35.19310 748 SER B O 1
ATOM 1785 O O B SER B 1 53 ? -34.95335 -5.65646 19.10769 0.500 35.19650 748 SER B O 1
ATOM 1800 N N . THR B 1 54 ? -37.17575 -5.40024 18.89591 1.000 34.19681 749 THR B N 1
ATOM 1801 C CA . THR B 1 54 ? -37.06027 -4.16672 18.13338 1.000 35.96083 749 THR B CA 1
ATOM 1802 C C . THR B 1 54 ? -36.38502 -3.11249 19.00360 1.000 35.67564 749 THR B C 1
ATOM 1803 O O . THR B 1 54 ? -36.87056 -2.83456 20.11142 1.000 35.81331 749 THR B O 1
ATOM 1815 N N . PRO B 1 55 ? -35.27208 -2.51918 18.56895 1.000 35.42654 750 PRO B N 1
ATOM 1816 C CA . PRO B 1 55 ? -34.56068 -1.57894 19.44288 1.000 35.43007 750 PRO B CA 1
ATOM 1817 C C . PRO B 1 55 ? -35.40688 -0.35879 19.77358 1.000 36.21126 750 PRO B C 1
ATOM 1818 O O . PRO B 1 55 ? -36.12789 0.17134 18.92653 1.000 33.61046 750 PRO B O 1
ATOM 1829 N N . TYR B 1 56 ? -35.29571 0.09516 21.02362 1.000 31.59155 751 TYR B N 1
ATOM 1830 C CA . TYR B 1 56 ? -35.97757 1.31815 21.43429 1.000 31.84228 751 TYR B CA 1
ATOM 1831 C C . TYR B 1 56 ? -35.42419 2.53216 20.69926 1.000 35.91869 751 TYR B C 1
ATOM 1832 O O . TYR B 1 56 ? -36.17340 3.45859 20.36817 1.000 38.57047 751 TYR B O 1
ATOM 1850 N N . LYS B 1 57 ? -34.11800 2.54922 20.44120 1.000 35.19887 752 LYS B N 1
ATOM 1851 C CA . LYS B 1 57 ? -33.49145 3.64588 19.71745 1.000 34.91876 752 LYS B CA 1
ATOM 1852 C C . LYS B 1 57 ? -32.28555 3.11431 18.95695 1.000 33.86977 752 LYS B C 1
ATOM 1853 O O . LYS B 1 57 ? -31.55767 2.25386 19.45981 1.000 30.48326 752 LYS B O 1
ATOM 1872 N N . GLY B 1 58 ? -32.09974 3.61690 17.73764 1.000 40.02210 753 GLY B N 1
ATOM 1873 C CA . GLY B 1 58 ? -30.94024 3.24290 16.94294 1.000 34.26322 753 GLY B CA 1
ATOM 1874 C C . GLY B 1 58 ? -30.76038 1.74334 16.88183 1.000 33.75095 753 GLY B C 1
ATOM 1875 O O . GLY B 1 58 ? -31.70335 0.99162 16.61276 1.000 31.15369 753 GLY B O 1
ATOM 1879 N N . ASP B 1 59 ? -29.53731 1.28937 17.14462 1.000 30.12512 754 ASP B N 1
ATOM 1880 C CA . ASP B 1 59 ? -29.22844 -0.13149 17.19624 1.000 34.02733 754 ASP B CA 1
ATOM 1881 C C . ASP B 1 59 ? -29.11851 -0.64920 18.62516 1.000 31.05372 754 ASP B C 1
ATOM 1882 O O . ASP B 1 59 ? -28.63313 -1.76548 18.83558 1.000 31.48438 754 ASP B O 1
ATOM 1891 N N . ASP B 1 60 ? -29.56963 0.12638 19.60758 1.000 36.33035 755 ASP B N 1
ATOM 1892 C CA . ASP B 1 60 ? -29.39410 -0.23510 21.00900 1.000 32.17780 755 ASP B CA 1
ATOM 1893 C C . ASP B 1 60 ? -30.49300 -1.20840 21.41811 1.000 32.18454 755 ASP B C 1
ATOM 1894 O O . ASP B 1 60 ? -31.67358 -0.84597 21.45847 1.000 30.72457 755 ASP B O 1
ATOM 1903 N N . GLU B 1 61 ? -30.09885 -2.44294 21.73267 1.000 30.92494 756 GLU B N 1
ATOM 1904 C CA . GLU B 1 61 ? -31.00759 -3.47608 22.20376 1.000 31.31785 756 GLU B CA 1
ATOM 1905 C C . GLU B 1 61 ? -31.18689 -3.46023 23.71940 1.000 36.21558 756 GLU B C 1
ATOM 1906 O O . GLU B 1 61 ? -31.68531 -4.43986 24.28633 1.000 32.51333 756 GLU B O 1
ATOM 1918 N N . GLY B 1 62 ? -30.80847 -2.37347 24.38120 1.000 31.51029 757 GLY B N 1
ATOM 1919 C CA . GLY B 1 62 ? -30.93398 -2.30050 25.82006 1.000 34.73554 757 GLY B CA 1
ATOM 1920 C C . GLY B 1 62 ? -32.37770 -2.17583 26.27020 1.000 35.86354 757 GLY B C 1
ATOM 1921 O O . GLY B 1 62 ? -33.30464 -1.98467 25.48218 1.000 31.29460 757 GLY B O 1
ATOM 1925 N N . ILE B 1 63 ? -32.56346 -2.30019 27.58096 1.000 36.72772 758 ILE B N 1
ATOM 1926 C CA . ILE B 1 63 ? -33.86815 -2.13224 28.21105 1.000 34.52775 758 ILE B CA 1
ATOM 1927 C C . ILE B 1 63 ? -34.05824 -0.65399 28.51785 1.000 39.81291 758 ILE B C 1
ATOM 1928 O O . ILE B 1 63 ? -33.26656 -0.06262 29.25971 1.000 39.08873 758 ILE B O 1
ATOM 1944 N N . PHE B 1 64 ? -35.11472 -0.06020 27.97407 1.000 33.84523 759 PHE B N 1
ATOM 1945 C CA . PHE B 1 64 ? -35.37363 1.35897 28.14948 1.000 35.06219 759 PHE B CA 1
ATOM 1946 C C . PHE B 1 64 ? -36.71798 1.58198 28.82495 1.000 38.44841 759 PHE B C 1
ATOM 1947 O O . PHE B 1 64 ? -37.66133 0.80545 28.64750 1.000 37.70365 759 PHE B O 1
ATOM 1964 N N . ILE B 1 65 ? -36.78899 2.65837 29.60375 1.000 37.61933 760 ILE B N 1
ATOM 1965 C CA . ILE B 1 65 ? -38.04494 3.12375 30.18235 1.000 40.45194 760 ILE B CA 1
ATOM 1966 C C . ILE B 1 65 ? -38.80820 3.84222 29.07460 1.000 43.11263 760 ILE B C 1
ATOM 1967 O O . ILE B 1 65 ? -38.39028 4.90737 28.61411 1.000 44.99409 760 ILE B O 1
ATOM 1983 N N . SER B 1 66 ? -39.91318 3.25014 28.62643 1.000 40.10067 761 SER B N 1
ATOM 1984 C CA . SER B 1 66 ? -40.67975 3.81950 27.52720 1.000 39.18603 761 SER B CA 1
ATOM 1985 C C . SER B 1 66 ? -41.82214 4.70901 27.99451 1.000 44.29042 761 SER B C 1
ATOM 1986 O O . SER B 1 66 ? -42.30984 5.53037 27.20953 1.000 43.39526 761 SER B O 1
ATOM 1994 N N . ARG B 1 67 ? -42.24407 4.58171 29.24813 1.000 46.71279 762 ARG B N 1
ATOM 1995 C CA . ARG B 1 67 ? -43.34391 5.37480 29.77254 1.000 51.83858 762 ARG B CA 1
ATOM 1996 C C . ARG B 1 67 ? -43.17702 5.48457 31.27880 1.000 55.85957 762 ARG B C 1
ATOM 1997 O O . ARG B 1 67 ? -42.67159 4.56618 31.92923 1.000 53.71534 762 ARG B O 1
ATOM 2018 N N . VAL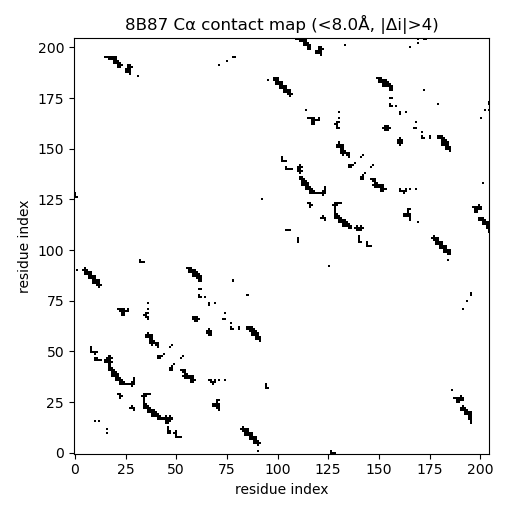 B 1 68 ? -43.60936 6.61833 31.82654 1.000 57.91956 763 VAL B N 1
ATOM 2019 C CA . VAL B 1 68 ? -43.52477 6.88640 33.25795 1.000 57.35295 763 VAL B CA 1
ATOM 2020 C C . VAL B 1 68 ? -44.83259 7.54555 33.67291 1.000 59.71693 763 VAL B C 1
ATOM 2021 O O . VAL B 1 68 ? -45.10970 8.68330 33.27712 1.000 66.03559 763 VAL B O 1
ATOM 2034 N N . SER B 1 69 ? -45.63532 6.83760 34.46238 1.000 54.08691 764 SER B N 1
ATOM 2035 C CA . SER B 1 69 ? -46.89172 7.39560 34.94254 1.000 69.87666 764 SER B CA 1
ATOM 2036 C C . SER B 1 69 ? -46.62618 8.63937 35.78080 1.000 74.78200 764 SER B C 1
ATOM 2037 O O . SER B 1 69 ? -45.82585 8.61134 36.72010 1.000 74.72730 764 SER B O 1
ATOM 2045 N N . GLU B 1 70 ? -47.30186 9.73816 35.43376 1.000 73.90510 765 GLU B N 1
ATOM 2046 C CA . GLU B 1 70 ? -47.06028 11.00038 36.12445 1.000 80.83520 765 GLU B CA 1
ATOM 2047 C C . GLU B 1 70 ? -47.36964 10.89673 37.61133 1.000 79.14699 765 GLU B C 1
ATOM 2048 O O . GLU B 1 70 ? -46.74255 11.58517 38.42467 1.000 81.86278 765 GLU B O 1
ATOM 2052 N N . GLU B 1 71 ? -48.32187 10.04428 37.98516 1.000 78.12859 766 GLU B N 1
ATOM 2053 C CA . GLU B 1 71 ? -48.76066 9.90759 39.36635 1.000 91.22849 766 GLU B CA 1
ATOM 2054 C C . GLU B 1 71 ? -48.16729 8.68991 40.06173 1.000 81.21750 766 GLU B C 1
ATOM 2055 O O . GLU B 1 71 ? -48.50341 8.42998 41.22120 1.000 87.19221 766 GLU B O 1
ATOM 2067 N N . GLY B 1 72 ? -47.29508 7.94557 39.38953 1.000 76.36482 767 GLY B N 1
ATOM 2068 C CA . GLY B 1 72 ? -46.77225 6.71199 39.92274 1.000 71.77680 767 GLY B CA 1
ATOM 2069 C C . GLY B 1 72 ? -45.51738 6.91377 40.74402 1.000 66.80056 767 GLY B C 1
ATOM 2070 O O . GLY B 1 72 ? -44.92123 7.99548 40.75923 1.000 69.84200 767 GLY B O 1
ATOM 2074 N N . PRO B 1 73 ? -45.08055 5.85869 41.43848 1.000 61.08913 768 PRO B N 1
ATOM 2075 C CA . PRO B 1 73 ? -43.88917 5.99952 42.28863 1.000 62.42769 768 PRO B CA 1
ATOM 2076 C C . PRO B 1 73 ? -42.61626 6.26140 41.50623 1.000 68.64558 768 PRO B C 1
ATOM 2077 O O . PRO B 1 73 ? -41.72257 6.94686 42.01790 1.000 65.67871 768 PRO B O 1
ATOM 2088 N N . ALA B 1 74 ? -42.50197 5.73984 40.28377 1.000 62.96368 769 ALA B N 1
ATOM 2089 C CA . ALA B 1 74 ? -41.28477 5.95147 39.50939 1.000 64.46845 769 ALA B CA 1
ATOM 2090 C C . ALA B 1 74 ? -41.08260 7.42640 39.18845 1.000 64.75820 769 ALA B C 1
ATOM 2091 O O . ALA B 1 74 ? -39.95481 7.93305 39.24541 1.000 56.37296 769 ALA B O 1
ATOM 2098 N N . ALA B 1 75 ? -42.15744 8.13060 38.83255 1.000 64.78728 770 ALA B N 1
ATOM 2099 C CA . ALA B 1 75 ? -42.04004 9.55108 38.52311 1.000 66.69288 770 ALA B CA 1
ATOM 2100 C C . ALA B 1 75 ? -41.52641 10.34196 39.72022 1.000 65.62405 770 ALA B C 1
ATOM 2101 O O . ALA B 1 75 ? -40.64731 11.19753 39.58389 1.000 63.42664 770 ALA B O 1
ATOM 2108 N N . ARG B 1 76 ? -42.07570 10.07802 40.90892 1.000 71.79165 771 ARG B N 1
ATOM 2109 C CA . ARG B 1 76 ? -41.63107 10.81043 42.09096 1.000 85.77991 771 ARG B CA 1
ATOM 2110 C C . ARG B 1 76 ? -40.22014 10.40933 42.50436 1.000 84.56518 771 ARG B C 1
ATOM 2111 O O . ARG B 1 76 ? -39.50087 11.21594 43.10505 1.000 86.58090 771 ARG B O 1
ATOM 2132 N N . ALA B 1 77 ? -39.81159 9.17533 42.20971 1.000 81.46793 772 ALA B N 1
ATOM 2133 C CA . ALA B 1 77 ? -38.47020 8.71338 42.54194 1.000 78.95882 772 ALA B CA 1
ATOM 2134 C C . ALA B 1 77 ? -37.41342 9.24191 41.58130 1.000 73.77081 772 ALA B C 1
ATOM 2135 O O . ALA B 1 77 ? -36.23158 8.92543 41.75289 1.000 75.80540 772 ALA B O 1
ATOM 2142 N N . GLY B 1 78 ? -37.80843 10.01356 40.57325 1.000 70.39706 773 GLY B N 1
ATOM 2143 C CA . GLY B 1 78 ? -36.87609 10.60450 39.63991 1.000 70.31118 773 GLY B CA 1
ATOM 2144 C C . GLY B 1 78 ? -36.65311 9.84206 38.35454 1.000 60.58099 773 GLY B C 1
ATOM 2145 O O . GLY B 1 78 ? -35.70280 10.15733 37.63051 1.000 64.31144 773 GLY B O 1
ATOM 2149 N N . VAL B 1 79 ? -37.48385 8.85182 38.04846 1.000 62.02961 774 VAL B N 1
ATOM 2150 C CA . VAL B 1 79 ? -37.34025 8.08992 36.81322 1.000 60.16579 774 VAL B CA 1
ATOM 2151 C C . VAL B 1 79 ? -37.93149 8.88221 35.65564 1.000 58.54696 774 VAL B C 1
ATOM 2152 O O . VAL B 1 79 ? -38.97358 9.53405 35.79588 1.000 63.41835 774 VAL B O 1
ATOM 2165 N N . ARG B 1 80 ? -37.27603 8.81299 34.49701 1.000 66.10917 775 ARG B N 1
ATOM 2166 C CA . ARG B 1 80 ? -37.70352 9.55607 33.32107 1.000 67.64345 775 ARG B CA 1
ATOM 2167 C C . ARG B 1 80 ? -37.66544 8.66134 32.09070 1.000 62.59953 775 ARG B C 1
ATOM 2168 O O . ARG B 1 80 ? -36.84733 7.74287 31.99078 1.000 57.32177 775 ARG B O 1
ATOM 2189 N N . VAL B 1 81 ? -38.56642 8.95112 31.14798 1.000 56.38981 776 VAL B N 1
ATOM 2190 C CA . VAL B 1 81 ? -38.58747 8.23076 29.88243 1.000 54.80081 776 VAL B CA 1
ATOM 2191 C C . VAL B 1 81 ? -37.24477 8.37438 29.18440 1.000 46.94827 776 VAL B C 1
ATOM 2192 O O . VAL B 1 81 ? -36.60355 9.43224 29.23096 1.000 54.79969 776 VAL B O 1
ATOM 2205 N N . GLY B 1 82 ? -36.81701 7.30419 28.51878 1.000 45.10824 777 GLY B N 1
ATOM 2206 C CA . GLY B 1 82 ? -35.54439 7.27340 27.84388 1.000 45.46545 777 GLY B CA 1
ATOM 2207 C C . GLY B 1 82 ? -34.40547 6.71229 28.66599 1.000 43.67821 777 GLY B C 1
ATOM 2208 O O . GLY B 1 82 ? -33.36332 6.36774 28.09911 1.000 43.16624 777 GLY B O 1
ATOM 2212 N N . ASP B 1 83 ? -34.57024 6.60887 29.98243 1.000 47.34910 778 ASP B N 1
ATOM 2213 C CA . ASP B 1 83 ? -33.53054 6.01974 30.81359 1.000 46.84062 778 ASP B CA 1
ATOM 2214 C C . ASP B 1 83 ? -33.24403 4.59529 30.35047 1.000 50.40310 778 ASP B C 1
ATOM 2215 O O . ASP B 1 83 ? -34.16043 3.83371 30.02769 1.000 45.87957 778 ASP B O 1
ATOM 2224 N N . LYS B 1 84 ? -31.96121 4.24084 30.30916 1.000 37.88029 779 LYS B N 1
ATOM 2225 C CA . LYS B 1 84 ? -31.54341 2.87627 30.01664 1.000 34.67055 779 LYS B CA 1
ATOM 2226 C C . LYS B 1 84 ? -31.38747 2.11395 31.32651 1.000 46.17672 779 LYS B C 1
ATOM 2227 O O . LYS B 1 84 ? -30.68962 2.56973 32.23767 1.000 40.97508 779 LYS B O 1
ATOM 2246 N N . LEU B 1 85 ? -32.03561 0.95717 31.41344 1.000 42.58291 780 LEU B N 1
ATOM 2247 C CA . LEU B 1 85 ? -32.03847 0.14965 32.62734 1.000 49.46261 780 LEU B CA 1
ATOM 2248 C C . LEU B 1 85 ? -30.89896 -0.86109 32.56152 1.000 43.99802 780 LEU B C 1
ATOM 2249 O O . LEU B 1 85 ? -30.82531 -1.65776 31.62048 1.000 46.27462 780 LEU B O 1
ATOM 2265 N N . LEU B 1 86 ? -30.02255 -0.83999 33.56353 1.000 49.25412 781 LEU B N 1
ATOM 2266 C CA . LEU B 1 86 ? -28.84326 -1.69461 33.57060 1.000 51.48210 781 LEU B CA 1
ATOM 2267 C C . LEU B 1 86 ? -28.81593 -2.71366 34.69873 1.000 55.70729 781 LEU B C 1
ATOM 2268 O O . LEU B 1 86 ? -28.22429 -3.78129 34.52398 1.000 51.74099 781 LEU B O 1
ATOM 2284 N N . GLU B 1 87 ? -29.43850 -2.42810 35.83998 1.000 54.90417 782 GLU B N 1
ATOM 2285 C CA . GLU B 1 87 ? -29.50311 -3.39602 36.92564 1.000 60.28393 782 GLU B CA 1
ATOM 2286 C C . GLU B 1 87 ? -30.75922 -3.14326 37.74531 1.000 53.11385 782 GLU B C 1
ATOM 2287 O O . GLU B 1 87 ? -31.22171 -2.00657 37.86851 1.000 50.33541 782 GLU B O 1
ATOM 2299 N N . VAL B 1 88 ? -31.30021 -4.22128 38.31226 1.000 54.42928 783 VAL B N 1
ATOM 2300 C CA . VAL B 1 88 ? -32.46183 -4.16136 39.19320 1.000 56.66038 783 VAL B CA 1
ATOM 2301 C C . VAL B 1 88 ? -32.22157 -5.14957 40.32982 1.000 61.88131 783 VAL B C 1
ATOM 2302 O O . VAL B 1 88 ? -32.28770 -6.36651 40.12189 1.000 62.60811 783 VAL B O 1
ATOM 2315 N N . ASN B 1 89 ? -31.93915 -4.63224 41.52435 1.000 64.49767 784 ASN B N 1
ATOM 2316 C CA . ASN B 1 89 ? -31.73135 -5.45183 42.71851 1.000 70.49395 784 ASN B CA 1
ATOM 2317 C C . ASN B 1 89 ? -30.71740 -6.56708 42.46361 1.000 61.87105 784 ASN B C 1
ATOM 2318 O O . ASN B 1 89 ? -30.96012 -7.74497 42.73599 1.000 62.02157 784 ASN B O 1
ATOM 2329 N N . GLY B 1 90 ? -29.54962 -6.17651 41.95417 1.000 59.53918 785 GLY B N 1
ATOM 2330 C CA . GLY B 1 90 ? -28.47065 -7.10365 41.70045 1.000 62.94554 785 GLY B CA 1
ATOM 2331 C C . GLY B 1 90 ? -28.52438 -7.82875 40.37402 1.000 64.48772 785 GLY B C 1
ATOM 2332 O O . GLY B 1 90 ? -27.50533 -8.38913 39.95246 1.000 62.27680 785 GLY B O 1
ATOM 2336 N N . VAL B 1 91 ? -29.66851 -7.84369 39.69753 1.000 61.65344 786 VAL B N 1
ATOM 2337 C CA . VAL B 1 91 ? -29.78601 -8.53618 38.41801 1.000 60.25111 786 VAL B CA 1
ATOM 2338 C C . VAL B 1 91 ? -29.24585 -7.63242 37.31675 1.000 59.21761 786 VAL B C 1
ATOM 2339 O O . VAL B 1 91 ? -29.79101 -6.55392 37.06166 1.000 54.64420 786 VAL B O 1
ATOM 2352 N N . ALA B 1 92 ? -28.17831 -8.07726 36.65653 1.000 58.43541 787 ALA B N 1
ATOM 2353 C CA . ALA B 1 92 ? -27.57620 -7.31797 35.56876 1.000 49.16562 787 ALA B CA 1
ATOM 2354 C C . ALA B 1 92 ? -28.41841 -7.46350 34.30831 1.000 53.92762 787 ALA B C 1
ATOM 2355 O O . ALA B 1 92 ? -28.76451 -8.58034 33.90933 1.000 56.92979 787 ALA B O 1
ATOM 2362 N N . LEU B 1 93 ? -28.74116 -6.33289 33.67893 1.000 49.59837 788 LEU B N 1
ATOM 2363 C CA . LEU B 1 93 ? -29.59979 -6.31137 32.50302 1.000 52.02053 788 LEU B CA 1
ATOM 2364 C C . LEU B 1 93 ? -28.85696 -5.89726 31.23932 1.000 49.26208 788 LEU B C 1
ATOM 2365 O O . LEU B 1 93 ? -29.49201 -5.66647 30.20504 1.000 48.67818 788 LEU B O 1
ATOM 2381 N N . GLN B 1 94 ? -27.53294 -5.79971 31.29302 1.000 46.58567 789 GLN B N 1
ATOM 2382 C CA . GLN B 1 94 ? -26.75894 -5.48640 30.09919 1.000 47.18326 789 GLN B CA 1
ATOM 2383 C C . GLN B 1 94 ? -26.81117 -6.67453 29.14697 1.000 39.81888 789 GLN B C 1
ATOM 2384 O O . GLN B 1 94 ? -26.35181 -7.77054 29.48575 1.000 43.20657 789 GLN B O 1
ATOM 2398 N N . GLY B 1 95 ? -27.38014 -6.46340 27.96321 1.000 50.73423 790 GLY B N 1
ATOM 2399 C CA . GLY B 1 95 ? -27.53805 -7.54973 27.01974 1.000 46.86275 790 GLY B CA 1
ATOM 2400 C C . GLY B 1 95 ? -28.62558 -8.53519 27.37481 1.000 47.94183 790 GLY B C 1
ATOM 2401 O O . GLY B 1 95 ? -28.61028 -9.66491 26.88028 1.000 48.23507 790 GLY B O 1
ATOM 2405 N N . ALA B 1 96 ? -29.57879 -8.13883 28.21192 1.000 40.11640 791 ALA B N 1
ATOM 2406 C CA . ALA B 1 96 ? -30.63196 -9.03586 28.65649 1.000 38.22867 791 ALA B CA 1
ATOM 2407 C C . ALA B 1 96 ? -31.80627 -9.01756 27.68907 1.000 38.71638 791 ALA B C 1
ATOM 2408 O O . ALA B 1 96 ? -32.05977 -8.02568 27.00031 1.000 34.63588 791 ALA B O 1
ATOM 2415 N N . GLU B 1 97 ? -32.52649 -10.13164 27.64893 1.000 41.97422 792 GLU B N 1
ATOM 2416 C CA . GLU B 1 97 ? -33.75649 -10.20834 26.88251 1.000 41.00343 792 GLU B CA 1
ATOM 2417 C C . GLU B 1 97 ? -34.88447 -9.49392 27.61919 1.000 44.87799 792 GLU B C 1
ATOM 2418 O O . GLU B 1 97 ? -34.84535 -9.30280 28.83851 1.000 36.67497 792 GLU B O 1
ATOM 2430 N N . HIS B 1 98 ? -35.91145 -9.11418 26.85583 1.000 39.31938 793 HIS B N 1
ATOM 2431 C CA . HIS B 1 98 ? -37.01550 -8.34250 27.41740 1.000 36.68527 793 HIS B CA 1
ATOM 2432 C C . HIS B 1 98 ? -37.60713 -9.03353 28.64201 1.000 36.72983 793 HIS B C 1
ATOM 2433 O O . HIS B 1 98 ? -37.82603 -8.40099 29.68118 1.000 41.02028 793 HIS B O 1
ATOM 2447 N N . HIS B 1 99 ? -37.85694 -10.34313 28.54386 1.000 43.06184 794 HIS B N 1
ATOM 2448 C CA . HIS B 1 99 ? -38.50783 -11.04273 29.64754 1.000 46.93562 794 HIS B CA 1
ATOM 2449 C C . HIS B 1 99 ? -37.63321 -11.05484 30.89201 1.000 46.52787 794 HIS B C 1
ATOM 2450 O O . HIS B 1 99 ? -38.15195 -11.08620 32.01317 1.000 47.60650 794 HIS B O 1
ATOM 2464 N N . GLU B 1 100 ? -36.30983 -11.02627 30.71757 1.000 46.87486 795 GLU B N 1
ATOM 2465 C CA . GLU B 1 100 ? -35.41267 -11.00900 31.86789 1.000 46.19442 795 GLU B CA 1
ATOM 2466 C C . GLU B 1 100 ? -35.58029 -9.72773 32.67349 1.000 45.89903 795 GLU B C 1
ATOM 2467 O O . GLU B 1 100 ? -35.56007 -9.75444 33.90953 1.000 45.71046 795 GLU B O 1
ATOM 2479 N N . ALA B 1 101 ? -35.75599 -8.59311 31.99095 1.000 39.42033 796 ALA B N 1
ATOM 2480 C CA . ALA B 1 101 ? -36.02464 -7.34449 32.69472 1.000 41.21751 796 ALA B CA 1
ATOM 2481 C C . ALA B 1 101 ? -37.37868 -7.38679 33.38929 1.000 43.99442 796 ALA B C 1
ATOM 2482 O O . ALA B 1 101 ? -37.50767 -6.95651 34.54144 1.000 46.77559 796 ALA B O 1
ATOM 2489 N N . VAL B 1 102 ? -38.39863 -7.90444 32.70287 1.000 42.46241 797 VAL B N 1
ATOM 2490 C CA . VAL B 1 102 ? -39.72975 -7.98769 33.29497 1.000 40.06559 797 VAL B CA 1
ATOM 2491 C C . VAL B 1 102 ? -39.69694 -8.83461 34.56132 1.000 50.75503 797 VAL B C 1
ATOM 2492 O O . VAL B 1 102 ? -40.23066 -8.44605 35.60725 1.000 48.92900 797 VAL B O 1
ATOM 2505 N N . GLU B 1 103 ? -39.07318 -10.01122 34.48194 1.000 49.80415 798 GLU B N 1
ATOM 2506 C CA . GLU B 1 103 ? -39.03561 -10.90639 35.63329 1.000 55.23613 798 GLU B CA 1
ATOM 2507 C C . GLU B 1 103 ? -38.23170 -10.30004 36.77458 1.000 57.88185 798 GLU B C 1
ATOM 2508 O O . GLU B 1 103 ? -38.58287 -10.47099 37.94780 1.000 60.57422 798 GLU B O 1
ATOM 2520 N N . ALA B 1 104 ? -37.15585 -9.57979 36.45094 1.000 51.71699 799 ALA B N 1
ATOM 2521 C CA . ALA B 1 104 ? -36.35794 -8.93807 37.48907 1.000 53.17970 799 ALA B CA 1
ATOM 2522 C C . ALA B 1 104 ? -37.14855 -7.84168 38.19063 1.000 59.45848 799 ALA B C 1
ATOM 2523 O O . ALA B 1 104 ? -37.06121 -7.69033 39.41493 1.000 58.20882 799 ALA B O 1
ATOM 2530 N N . LEU B 1 105 ? -37.92912 -7.07081 37.43131 1.000 46.96616 800 LEU B N 1
ATOM 2531 C CA . LEU B 1 105 ? -38.71513 -5.99431 38.02040 1.000 54.28662 800 LEU B CA 1
ATOM 2532 C C . LEU B 1 105 ? -39.95363 -6.52568 38.73053 1.000 55.47283 800 LEU B C 1
ATOM 2533 O O . LEU B 1 105 ? -40.34436 -5.99666 39.77671 1.000 63.57157 800 LEU B O 1
ATOM 2549 N N . ARG B 1 106 ? -40.57837 -7.57517 38.18850 1.000 54.98395 801 ARG B N 1
ATOM 2550 C CA . ARG B 1 106 ? -41.78304 -8.10384 38.81740 1.000 61.73886 801 ARG B CA 1
ATOM 2551 C C . ARG B 1 106 ? -41.47069 -8.81680 40.12628 1.000 68.92459 801 ARG B C 1
ATOM 2552 O O . ARG B 1 106 ? -42.30082 -8.81713 41.04222 1.000 62.78860 801 ARG B O 1
ATOM 2573 N N . GLY B 1 107 ? -40.29019 -9.41916 40.23888 1.000 60.74229 802 GLY B N 1
ATOM 2574 C CA . GLY B 1 107 ? -39.94034 -10.13290 41.44865 1.000 73.49956 802 GLY B CA 1
ATOM 2575 C C . GLY B 1 107 ? -38.96191 -9.38460 42.32733 1.000 69.76010 802 GLY B C 1
ATOM 2576 O O . GLY B 1 107 ? -38.31532 -9.98485 43.18785 1.000 76.62355 802 GLY B O 1
ATOM 2580 N N . ALA B 1 108 ? -38.86102 -8.06742 42.13971 1.000 65.41243 803 ALA B N 1
ATOM 2581 C CA . ALA B 1 108 ? -37.87993 -7.29125 42.89098 1.000 62.20636 803 ALA B CA 1
ATOM 2582 C C . ALA B 1 108 ? -38.29307 -7.13089 44.35009 1.000 75.00490 803 ALA B C 1
ATOM 2583 O O . ALA B 1 108 ? -37.44110 -7.15710 45.24604 1.000 66.51802 803 ALA B O 1
ATOM 2590 N N . GLY B 1 109 ? -39.58301 -6.96863 44.60956 1.000 64.37608 804 GLY B N 1
ATOM 2591 C CA . GLY B 1 109 ? -40.08899 -6.78912 45.95268 1.000 74.12576 804 GLY B CA 1
ATOM 2592 C C . GLY B 1 109 ? -40.65000 -5.39912 46.17996 1.000 72.81465 804 GLY B C 1
ATOM 2593 O O . GLY B 1 109 ? -40.95216 -4.65121 45.24618 1.000 74.99892 804 GLY B O 1
ATOM 2597 N N . THR B 1 110 ? -40.78658 -5.04867 47.46257 1.000 68.28883 805 THR B N 1
ATOM 2598 C CA . THR B 1 110 ? -41.37958 -3.76151 47.81053 1.000 74.82952 805 THR B CA 1
ATOM 2599 C C . THR B 1 110 ? -40.47668 -2.59510 47.42542 1.000 72.72537 805 THR B C 1
ATOM 2600 O O . THR B 1 110 ? -40.97558 -1.51097 47.10190 1.000 71.59610 805 THR B O 1
ATOM 2611 N N . ALA B 1 111 ? -39.16072 -2.78755 47.46316 1.000 72.64112 806 ALA B N 1
ATOM 2612 C CA . ALA B 1 111 ? -38.19676 -1.75856 47.09303 1.000 70.25065 806 ALA B CA 1
ATOM 2613 C C . ALA B 1 111 ? -37.43255 -2.23204 45.86598 1.000 70.40993 806 ALA B C 1
ATOM 2614 O O . ALA B 1 111 ? -36.80963 -3.29902 45.89436 1.000 70.34308 806 ALA B O 1
ATOM 2621 N N . VAL B 1 112 ? -37.48823 -1.44741 44.79395 1.000 68.53992 807 VAL B N 1
ATOM 2622 C CA . VAL B 1 112 ? -36.85889 -1.79057 43.52503 1.000 64.17577 807 VAL B CA 1
ATOM 2623 C C . VAL B 1 112 ? -35.72562 -0.79893 43.29951 1.000 64.90610 807 VAL B C 1
ATOM 2624 O O . VAL B 1 112 ? -35.95266 0.33376 42.85825 1.000 61.56214 807 VAL B O 1
ATOM 2637 N N . GLN B 1 113 ? -34.50115 -1.21809 43.60535 1.000 63.78087 808 GLN B N 1
ATOM 2638 C CA . GLN B 1 113 ? -33.31886 -0.39677 43.37337 1.000 66.88217 808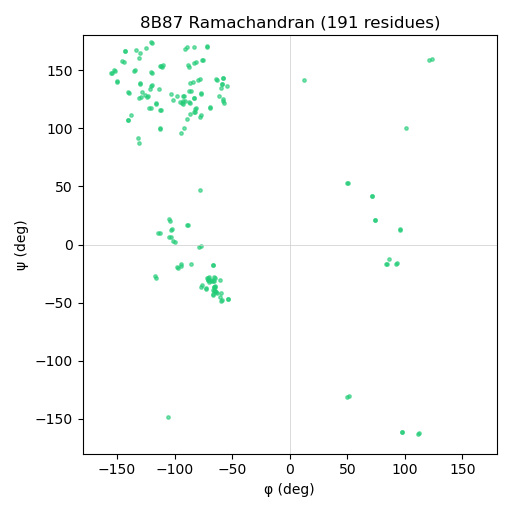 GLN B CA 1
ATOM 2639 C C . GLN B 1 113 ? -32.81543 -0.68132 41.96261 1.000 69.35770 808 GLN B C 1
ATOM 2640 O O . GLN B 1 113 ? -32.30940 -1.77302 41.68254 1.000 60.17331 808 GLN B O 1
ATOM 2654 N N . MET B 1 114 ? -32.99570 0.27864 41.06352 1.000 52.12012 809 MET B N 1
ATOM 2655 C CA . MET B 1 114 ? -32.53051 0.15746 39.68887 1.000 67.69550 809 MET B CA 1
ATOM 2656 C C . MET B 1 114 ? -31.56296 1.29371 39.39665 1.000 70.88263 809 MET B C 1
ATOM 2657 O O . MET B 1 114 ? -31.83264 2.44827 39.74503 1.000 70.30248 809 MET B O 1
ATOM 2671 N N . ARG B 1 115 ? -30.43065 0.96440 38.78190 1.000 65.36622 810 ARG B N 1
ATOM 2672 C CA . ARG B 1 115 ? -29.47941 1.96562 38.31658 1.000 61.55367 810 ARG B CA 1
ATOM 2673 C C . ARG B 1 115 ? -29.61458 2.12899 36.80886 1.000 63.28404 810 ARG B C 1
ATOM 2674 O O . ARG B 1 115 ? -29.60078 1.14308 36.06284 1.000 49.53197 810 ARG B O 1
ATOM 2695 N N . VAL B 1 116 ? -29.74704 3.37838 36.37084 1.000 54.10568 811 VAL B N 1
ATOM 2696 C CA . VAL B 1 116 ? -30.00536 3.70865 34.97980 1.000 46.79058 811 VAL B CA 1
ATOM 2697 C C . VAL B 1 116 ? -28.93362 4.68010 34.50216 1.000 52.33180 811 VAL B C 1
ATOM 2698 O O . VAL B 1 116 ? -28.13144 5.19759 35.28172 1.000 46.40206 811 VAL B O 1
ATOM 2711 N N . TRP B 1 117 ? -28.91483 4.89617 33.18924 1.000 42.40140 812 TRP B N 1
ATOM 2712 C CA . TRP B 1 117 ? -28.03494 5.87328 32.56861 1.000 45.50113 812 TRP B CA 1
ATOM 2713 C C . TRP B 1 117 ? -28.85991 6.82787 31.72132 1.000 45.43337 812 TRP B C 1
ATOM 2714 O O . TRP B 1 117 ? -29.67622 6.39581 30.90136 1.000 43.34735 812 TRP B O 1
ATOM 2735 N N . ARG B 1 118 ? -28.65297 8.12159 31.94321 1.000 58.48375 813 ARG B N 1
ATOM 2736 C CA . ARG B 1 118 ? -29.23212 9.19602 31.15338 1.000 60.29156 813 ARG B CA 1
ATOM 2737 C C . ARG B 1 118 ? -28.12430 10.19157 30.83307 1.000 65.28671 813 ARG B C 1
ATOM 2738 O O . ARG B 1 118 ? -27.01977 10.11213 31.37689 1.000 61.55743 813 ARG B O 1
ATOM 2759 N N . GLU B 1 119 ? -28.41437 11.10459 29.90873 1.000 76.47521 814 GLU B N 1
ATOM 2760 C CA . GLU B 1 119 ? -27.46351 12.13989 29.49381 1.000 84.44762 814 GLU B CA 1
ATOM 2761 C C . GLU B 1 119 ? -26.37948 11.52817 28.61431 1.000 82.59144 814 GLU B C 1
ATOM 2762 O O . GLU B 1 119 ? -26.66995 10.96866 27.55747 1.000 84.01618 814 GLU B O 1
ATOM 2774 N N . SER C 2 2 ? -13.79966 10.58783 32.40587 1.000 66.65948 97 SER C N 1
ATOM 2775 C CA . SER C 2 2 ? -12.60287 10.11142 33.08921 1.000 66.41289 97 SER C CA 1
ATOM 2776 C C . SER C 2 2 ? -11.97628 8.93390 32.35161 1.000 64.05254 97 SER C C 1
ATOM 2777 O O . SER C 2 2 ? -11.39350 8.04186 32.96757 1.000 71.12165 97 SER C O 1
ATOM 2784 N N . ARG C 2 3 ? -12.10375 8.93696 31.03007 1.000 63.32838 98 ARG C N 1
ATOM 2785 C CA . ARG C 2 3 ? -11.57165 7.88740 30.17754 1.000 50.26097 98 ARG C CA 1
ATOM 2786 C C . ARG C 2 3 ? -10.56647 8.47537 29.19553 1.000 47.32520 98 ARG C C 1
ATOM 2787 O O . ARG C 2 3 ? -10.37674 9.69192 29.11029 1.000 46.43086 98 ARG C O 1
ATOM 2808 N N . THR C 2 4 ? -9.91939 7.58243 28.44990 1.000 42.83336 99 THR C N 1
ATOM 2809 C CA . THR C 2 4 ? -8.97421 7.96528 27.40917 1.000 42.77890 99 THR C CA 1
ATOM 2810 C C . THR C 2 4 ? -9.70712 8.04151 26.07588 1.000 35.06395 99 THR C C 1
ATOM 2811 O O . THR C 2 4 ? -10.31076 7.05507 25.63904 1.000 35.10275 99 THR C O 1
ATOM 2822 N N . ARG C 2 5 ? -9.66936 9.21065 25.44189 1.000 34.44400 100 ARG C N 1
ATOM 2823 C CA . ARG C 2 5 ? -10.20379 9.35632 24.09623 1.000 32.87290 100 ARG C CA 1
ATOM 2824 C C . ARG C 2 5 ? -9.14862 8.91067 23.08977 1.000 34.90231 100 ARG C C 1
ATOM 2825 O O . ARG C 2 5 ? -8.01530 9.40146 23.11119 1.000 33.84439 100 ARG C O 1
ATOM 2846 N N . ARG C 2 6 ? -9.52317 7.98721 22.20742 1.000 31.38482 101 ARG C N 1
ATOM 2847 C CA . ARG C 2 6 ? -8.61186 7.40378 21.23215 1.000 28.03294 101 ARG C CA 1
ATOM 2848 C C . ARG C 2 6 ? -9.15189 7.62510 19.82655 1.000 32.17069 101 ARG C C 1
ATOM 2849 O O . ARG C 2 6 ? -10.30698 7.29329 19.54203 1.000 27.10694 101 ARG C O 1
ATOM 2870 N N . GLU C 2 7 ? -8.31534 8.18457 18.95266 1.000 30.07355 102 GLU C N 1
ATOM 2871 C CA . GLU C 2 7 ? -8.66493 8.38762 17.55178 1.000 29.35277 102 GLU C CA 1
ATOM 2872 C C . GLU C 2 7 ? -7.45327 8.07683 16.68814 1.000 33.31092 102 GLU C C 1
ATOM 2873 O O . GLU C 2 7 ? -6.35446 8.56409 16.96823 1.000 28.99463 102 GLU C O 1
ATOM 2885 N N . THR C 2 8 ? -7.64785 7.27494 15.64253 1.000 30.77968 103 THR C N 1
ATOM 2886 C CA . THR C 2 8 ? -6.54250 6.81562 14.81337 1.000 28.22260 103 THR C CA 1
ATOM 2887 C C . THR C 2 8 ? -6.85886 7.03281 13.34354 1.000 31.28052 103 THR C C 1
ATOM 2888 O O . THR C 2 8 ? -7.88234 6.55375 12.84527 1.000 30.14219 103 THR C O 1
ATOM 2899 N N . GLN C 2 9 ? -5.95508 7.72092 12.65109 1.000 31.43622 104 GLN C N 1
ATOM 2900 C CA . GLN C 2 9 ? -6.05884 7.93532 11.21554 1.000 32.04743 104 GLN C CA 1
ATOM 2901 C C . GLN C 2 9 ? -5.45517 6.74718 10.47911 1.000 37.43375 104 GLN C C 1
ATOM 2902 O O . GLN C 2 9 ? -4.33785 6.31987 10.78722 1.000 37.78011 104 GLN C O 1
ATOM 2916 N N . LEU C 2 10 ? -6.18901 6.23005 9.49802 1.000 30.86778 105 LEU C N 1
ATOM 2917 C CA . LEU C 2 10 ? -5.76452 5.04385 8.76438 1.000 31.63489 105 LEU C CA 1
ATOM 2918 C C . LEU C 2 10 ? -5.88294 5.24289 7.25463 1.000 40.13806 105 LEU C C 1
ATOM 2919 O O . LEU C 2 10 ? -5.43266 4.40532 6.47240 1.000 37.66498 105 LEU C O 1
ATOM 2936 N N . SER D 2 2 ? -37.88458 -6.2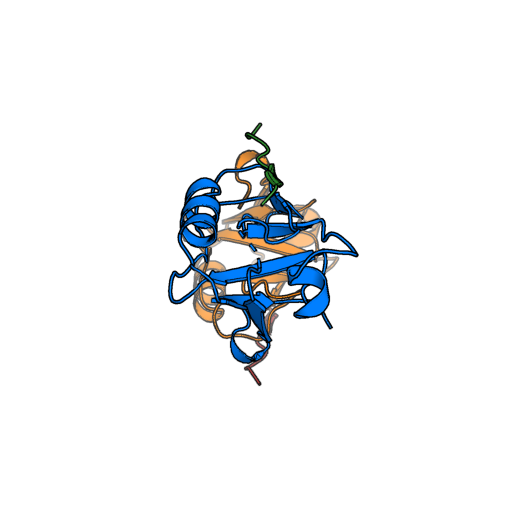9503 11.24652 1.000 68.82550 97 SER D N 1
ATOM 2937 C CA . SER D 2 2 ? -38.20857 -7.70987 11.10444 1.000 74.69336 97 SER D CA 1
ATOM 2938 C C . SER D 2 2 ? -38.01738 -8.44299 12.42911 1.000 68.66679 97 SER D C 1
ATOM 2939 O O . SER D 2 2 ? -37.68150 -9.62713 12.45523 1.000 63.38619 97 SER D O 1
ATOM 2946 N N . ARG D 2 3 ? -38.24257 -7.72514 13.52419 1.000 66.58902 98 ARG D N 1
ATOM 2947 C CA . ARG D 2 3 ? -38.10859 -8.24143 14.87681 1.000 52.16559 98 ARG D CA 1
ATOM 2948 C C . ARG D 2 3 ? -39.44533 -8.11765 15.59530 1.000 38.37735 98 ARG D C 1
ATOM 2949 O O . ARG D 2 3 ? -40.40820 -7.55181 15.07153 1.000 41.92363 98 ARG D O 1
ATOM 2970 N N . THR D 2 4 ? -39.50148 -8.65649 16.81035 1.000 37.05457 99 THR D N 1
ATOM 2971 C CA . THR D 2 4 ? -40.68527 -8.53081 17.65069 1.000 33.78770 99 THR D CA 1
ATOM 2972 C C . THR D 2 4 ? -40.50636 -7.31005 18.54483 1.000 31.86717 99 THR D C 1
ATOM 2973 O O . THR D 2 4 ? -39.52969 -7.22527 19.29870 1.000 29.91544 99 THR D O 1
ATOM 2984 N N . ARG D 2 5 ? -41.42741 -6.35867 18.44175 1.000 31.36559 100 ARG D N 1
ATOM 2985 C CA . ARG D 2 5 ? -41.43541 -5.21851 19.34699 1.000 30.95560 100 ARG D CA 1
ATOM 2986 C C . ARG D 2 5 ? -42.14401 -5.61434 20.63564 1.000 30.33254 100 ARG D C 1
ATOM 2987 O O . ARG D 2 5 ? -43.27639 -6.10725 20.60851 1.000 32.47200 100 ARG D O 1
ATOM 3008 N N . ARG D 2 6 ? -41.46549 -5.41816 21.76276 1.000 27.66451 101 ARG D N 1
ATOM 3009 C CA . ARG D 2 6 ? -41.96876 -5.83468 23.06294 1.000 32.00278 101 ARG D CA 1
ATOM 3010 C C . ARG D 2 6 ? -42.02093 -4.64205 24.00256 1.000 34.63555 101 ARG D C 1
ATOM 3011 O O . ARG D 2 6 ? -41.01944 -3.94150 24.18233 1.000 32.03501 101 ARG D O 1
ATOM 3032 N N . GLU D 2 7 ? -43.18610 -4.42248 24.60514 1.000 32.79762 102 GLU D N 1
ATOM 3033 C CA . GLU D 2 7 ? -43.36960 -3.36660 25.59094 1.000 36.48802 102 GLU D CA 1
ATOM 3034 C C . GLU D 2 7 ? -44.23805 -3.91952 26.70899 1.000 37.96385 102 GLU D C 1
ATOM 3035 O O . GLU D 2 7 ? -45.29241 -4.50511 26.44395 1.000 33.40581 102 GLU D O 1
ATOM 3047 N N . THR D 2 8 ? -43.79566 -3.72826 27.95163 1.000 35.56599 103 THR D N 1
ATOM 3048 C CA . THR D 2 8 ? -44.45214 -4.30403 29.11770 1.000 36.40188 103 THR D CA 1
ATOM 3049 C C . THR D 2 8 ? -44.69566 -3.21743 30.15307 1.000 44.02861 103 THR D C 1
ATOM 3050 O O . THR D 2 8 ? -43.76923 -2.48910 30.52181 1.000 36.84625 103 THR D O 1
ATOM 3061 N N . GLN D 2 9 ? -45.94235 -3.09834 30.60239 1.000 40.42534 104 GLN D N 1
ATOM 3062 C CA . GLN D 2 9 ? -46.30132 -2.17727 31.67316 1.000 40.22764 104 GLN D CA 1
ATOM 3063 C C . GLN D 2 9 ? -46.11564 -2.87188 33.01687 1.000 48.93872 104 GLN D C 1
ATOM 3064 O O . GLN D 2 9 ? -46.56444 -4.00807 33.20128 1.000 50.81561 104 GLN D O 1
ATOM 3078 N N . LEU D 2 10 ? -45.44571 -2.19296 33.94471 1.000 48.46029 105 LEU D N 1
ATOM 3079 C CA . LEU D 2 10 ? -45.15159 -2.76346 35.25655 1.000 46.36430 105 LEU D CA 1
ATOM 3080 C C . LEU D 2 10 ? -45.49974 -1.77465 36.36759 1.000 57.43635 105 LEU D C 1
ATOM 3081 O O . LEU D 2 10 ? -45.48815 -2.11736 37.55235 1.000 58.56832 105 LEU D O 1
#

InterPro domains:
  IPR001478 PDZ domain [PF00595] (730-811)
  IPR001478 PDZ domain [PF00595] (868-946)
  IPR001478 PDZ domain [PF00595] (1005-1089)
  IPR001478 PDZ domain [PF00595] (1103-1188)
  IPR001478 PDZ domain [PS50106] (728-815)
  IPR001478 PDZ domain [PS50106] (862-950)
  IPR001478 PDZ domain [PS50106] (1004-1093)
  IPR001478 PDZ domain [PS50106] (1100-1188)
  IPR001478 PDZ domain [SM00228] (736-815)
  IPR001478 PDZ domain [SM00228] (870-950)
  IPR001478 PDZ domain [SM00228] (1012-1093)
  IPR001478 PDZ domain [SM00228] (1109-1192)
  IPR001611 Leucine-rich repeat [PF13855] (36-94)
  IPR001611 Leucine-rich repeat [PF13855] (128-186)
  IPR001611 Leucine-rich repeat [PS51450] (60-81)
  IPR001611 Leucine-rich repeat [PS51450] (152-174)
  IPR001611 Leucine-rich repeat [PS51450] (198-219)
  IPR003591 Leucine-rich repeat, typical subtype [SM00369] (58-80)
  IPR003591 Leucine-rich repeat, typical subtype [SM00369] (81-104)
  IPR003591 Leucine-rich repeat, typical subtype [SM00369] (127-149)

Organism: Homo sapiens (NCBI:txid9606)

Nearest PDB structures (foldseek):
  8b87-assembly1_A  TM=1.011E+00  e=2.378E-18  Homo sapiens
  8b87-assembly1_B  TM=9.980E-01  e=7.257E-17  Homo sapiens
  5vwc-assembly1_A  TM=9.776E-01  e=6.285E-16  Homo sapiens
  6mye-assembly1_A  TM=9.806E-01  e=2.497E-15  Homo sapiens
  6mtu-assembly2_B  TM=9.335E-01  e=1.807E-14  Homo sapiens

Secondary structure (DSSP, 8-state):
--GGG-EEEEEE------EEEEE-TTBPPSBTTB-SEEEEEE-TTSHHHHTT--TTPEEEEETTEE-TT--HHHHHHHHHTS-SEEEEEEE---/--GGG-EEEEEE------EEEEE-TTBPPSBTTB-SEEEEEE-TTSHHHHTT--TTPEEEEETTEE-TT--HHHHHHHHHTS-SEEEEEEE--/--B--EEE-/--B--EEE-

GO terms:
  GO:0035591 signaling adaptor activity (F, IDA)
  GO:0042734 presynaptic membrane (C, IDA)
  GO:0045211 postsynaptic membrane (C, IDA)
  GO:0005886 plasma membrane (C, IDA)
  GO:0005911 cell-cell junction (C, IDA)
  GO:0005912 adherens junction (C, IDA)
  GO:0031252 cell leading edge (C, IDA)
  GO:0045930 negative regulation of mitotic cell cycle (P, IDA)
  GO:0008283 cell population proliferation (P, IDA)
  GO:0070161 anchoring junction (C, EXP)
  GO:0098609 cell-cell adhesion (P, IGI)
  GO:0001843 neural tube closure (P, IMP)
  GO:0001921 positive regulation of receptor recycling (P, IMP)
  GO:0035089 establishment of apical/basal cell polarity (P, IMP)
  GO:0043065 positive regulation of apoptotic process (P, IMP)
  GO:0016477 cell migration (P, IMP)
  GO:0030859 polarized epithelial cell differentiation (P, IMP)
  GO:0050918 positive chemotaxis (P, IMP)
  GO:0060561 apoptotic process involved in morphogenesis (P, IMP)
  GO:0090630 activation of GTPase activity (P, IMP)

B-factor: mean 54.33, std 20.99, range [21.31, 180.26]

Sequence (205 aa):
RIEEEELTLTILRQGGLGISIAGGKGSTPYKGDDEGIFISRVSSEEGPAARAGVRVGDKLLEVNGVALQGAEHHEAVEALRGAGTAVQMRVWRERRIEEEELTLTILRQTGLGISIAGGKGSSTPYKGDDEGIFISRVSEEGPAARAGVRVGDKLLEVNGVALQGAEHHEAVEALRGAGTAVQMRVWRESRTRRETQLSRTRRETQL